Protein AF-A0A0Q5N1Y9-F1 (afdb_monomer)

Sequence (184 aa):
MSRETERPVAVRAVAFMARSWWGGRPHRRVSYDAWWPDGRLENGVSLASVLDLRHPADIADAETAVHGRCPEIGPGEWCDRWGRVVDGPVDGSAGVSSSRRQQRPRRPRRLMSQRREFDAPRYDPTKQPSRTGRLVAGLVALVVGVVLLVTTSGDGPLALVGVLSVFSSVGLLAGLVPRQRRWW

Radius of gyration: 25.56 Å; Cα contacts (8 Å, |Δi|>4): 184; chains: 1; bounding box: 56×58×60 Å

Secondary structure (DSSP, 8-state):
--GGGGS-SEEEEEEEEE--TTSPPPEEEEEEEEE-TTS-EEEEE-HHHHTT--SHHHHHHHHHHHHTT--SSEE---B-TTS-B-PPP-SS-TTSSSSS-S----------------------GGG---HHHHHHHHHHHHHHHHHHHHHSTT-SHHHHHHHHHHHHHHHHHHTTS-------

pLDDT: mean 71.37, std 20.02, range [33.56, 96.06]

Nearest PDB structures (foldseek):
  5cw3-assembly1_D  TM=5.651E-01  e=8.812E-01  Camponotus floridanus
  5cw3-assembly1_B  TM=5.913E-01  e=9.365E-01  Camponotus floridanus
  5cw5-assembly2_D  TM=5.691E-01  e=9.952E-01  Camponotus floridanus
  5cw4-assembly1_B  TM=4.028E-01  e=8.292E-01  Camponotus floridanus
  5cw5-assembly2_B  TM=3.896E-01  e=8.292E-01  Camponotus floridanus

Foldseek 3Di:
DDPPQQAFQWKAKAWDWDDDPVRDDTDIDIWMWTQGPVRDIDTRDDPCVRLVPDDPVLSVVQCCLRVVQYDNHGIGFIAGSVSDGDDHDPDDVPPDDDDPPPDDDDDDDDDDDDPDDPPDPPPDPVVDPPPVVLVVVLVVLQVVLVVQCVPVVPDDPSNVVSVVSNVVSVVSVVVVPPPPPDDD

Structure (mmCIF, N/CA/C/O backbone):
data_AF-A0A0Q5N1Y9-F1
#
_entry.id   AF-A0A0Q5N1Y9-F1
#
loop_
_atom_site.group_PDB
_atom_site.id
_atom_site.type_symbol
_atom_site.label_atom_id
_atom_site.label_alt_id
_atom_site.label_comp_id
_atom_site.label_asym_id
_atom_site.label_entity_id
_atom_site.label_seq_id
_atom_site.pdbx_PDB_ins_code
_atom_site.Cartn_x
_atom_site.Cartn_y
_atom_site.Cartn_z
_atom_site.occupancy
_atom_site.B_iso_or_equiv
_atom_site.auth_seq_id
_atom_site.auth_comp_id
_atom_site.auth_asym_id
_atom_site.auth_atom_id
_atom_site.pdbx_PDB_model_num
ATOM 1 N N . MET A 1 1 ? -13.696 -25.217 11.327 1.00 43.44 1 MET A N 1
ATOM 2 C CA . MET A 1 1 ? -12.514 -24.382 11.636 1.00 43.44 1 MET A CA 1
ATOM 3 C C . MET A 1 1 ? -12.469 -23.279 10.596 1.00 43.44 1 MET A C 1
ATOM 5 O O . MET A 1 1 ? -12.629 -23.565 9.417 1.00 43.44 1 MET A O 1
ATOM 9 N N . SER A 1 2 ? -12.491 -22.037 11.059 1.00 42.28 2 SER A N 1
ATOM 10 C CA . SER A 1 2 ? -13.327 -20.971 10.499 1.00 42.28 2 SER A CA 1
ATOM 11 C C . SER A 1 2 ? -12.548 -20.010 9.599 1.00 42.28 2 SER A C 1
ATOM 13 O O . SER A 1 2 ? -11.546 -19.461 10.033 1.00 42.28 2 SER A O 1
ATOM 15 N N . ARG A 1 3 ? -13.056 -19.729 8.389 1.00 51.88 3 ARG A N 1
ATOM 16 C CA . ARG A 1 3 ? -12.503 -18.747 7.424 1.00 51.88 3 ARG A CA 1
ATOM 17 C C . ARG A 1 3 ? -12.412 -17.300 7.946 1.00 51.88 3 ARG A C 1
ATOM 19 O O . ARG A 1 3 ? -11.862 -16.442 7.270 1.00 51.88 3 ARG A O 1
ATOM 26 N N . GLU A 1 4 ? -12.947 -17.005 9.129 1.00 53.31 4 GLU A N 1
ATOM 27 C CA . GLU A 1 4 ? -12.867 -15.667 9.733 1.00 53.31 4 GLU A CA 1
ATOM 28 C C . GLU A 1 4 ? -11.449 -15.267 10.157 1.00 53.31 4 GLU A C 1
ATOM 30 O O . GLU A 1 4 ? -11.171 -14.077 10.258 1.00 53.31 4 GLU A O 1
ATOM 35 N N . THR A 1 5 ? -10.530 -16.221 10.344 1.00 58.97 5 THR A N 1
ATOM 36 C CA . THR A 1 5 ? -9.126 -15.915 10.681 1.00 58.97 5 THR A CA 1
ATOM 37 C C . THR A 1 5 ? -8.296 -15.440 9.486 1.00 58.97 5 THR A C 1
ATOM 39 O O . THR A 1 5 ? -7.186 -14.958 9.680 1.00 58.97 5 THR A O 1
ATOM 42 N N . GLU A 1 6 ? -8.822 -15.530 8.259 1.00 80.56 6 GLU A N 1
ATOM 43 C CA . GLU A 1 6 ? -8.114 -15.122 7.035 1.00 80.56 6 GLU A CA 1
ATOM 44 C C . GLU A 1 6 ? -8.337 -13.654 6.654 1.00 80.56 6 GLU A C 1
ATOM 46 O O . GLU A 1 6 ? -7.867 -13.219 5.604 1.00 80.56 6 GLU A O 1
ATOM 51 N N . ARG A 1 7 ? -9.061 -12.873 7.464 1.00 87.88 7 ARG A N 1
ATOM 52 C CA . ARG A 1 7 ? -9.355 -11.468 7.156 1.00 87.88 7 ARG A CA 1
ATOM 53 C C . ARG A 1 7 ? -8.696 -10.527 8.158 1.00 87.88 7 ARG A C 1
ATOM 55 O O . ARG A 1 7 ? -8.625 -10.856 9.342 1.00 87.88 7 ARG A O 1
ATOM 62 N N . PRO A 1 8 ? -8.238 -9.348 7.709 1.00 92.94 8 PRO A N 1
ATOM 63 C CA . PRO A 1 8 ? -7.720 -8.335 8.616 1.00 92.94 8 PRO A CA 1
ATOM 64 C C . PRO A 1 8 ? -8.834 -7.834 9.545 1.00 92.94 8 PRO A C 1
ATOM 66 O O . PRO A 1 8 ? -9.999 -7.725 9.156 1.00 92.94 8 PRO A O 1
ATOM 69 N N . VAL A 1 9 ? -8.451 -7.463 10.760 1.00 94.31 9 VAL A N 1
ATOM 70 C CA . VAL A 1 9 ? -9.300 -6.730 11.705 1.00 94.31 9 VAL A CA 1
ATOM 71 C C . VAL A 1 9 ? -9.495 -5.298 11.216 1.00 94.31 9 VAL A C 1
ATOM 73 O O . VAL A 1 9 ? -10.614 -4.785 11.196 1.00 94.31 9 VAL A O 1
ATOM 76 N N . ALA A 1 10 ? -8.400 -4.660 10.799 1.00 95.19 10 ALA A N 1
ATOM 77 C CA . ALA A 1 10 ? -8.397 -3.277 10.356 1.00 95.19 10 ALA A CA 1
ATOM 78 C C . ALA A 1 10 ? -7.308 -3.016 9.315 1.00 95.19 10 ALA A C 1
ATOM 80 O O . ALA A 1 10 ? -6.323 -3.746 9.204 1.00 95.19 10 ALA A O 1
ATOM 81 N N . VAL A 1 11 ? -7.470 -1.925 8.583 1.00 95.50 11 VAL A N 1
ATOM 82 C CA . VAL A 1 11 ? -6.516 -1.407 7.605 1.00 95.50 11 VAL A CA 1
ATOM 83 C C . VAL A 1 11 ? -6.307 0.084 7.836 1.00 95.50 11 VAL A C 1
ATOM 85 O O . VAL A 1 11 ? -7.222 0.785 8.260 1.00 95.50 11 VAL A O 1
ATOM 88 N N . ARG A 1 12 ? -5.119 0.604 7.544 1.00 95.69 12 ARG A N 1
ATOM 89 C CA . ARG A 1 12 ? -4.867 2.054 7.528 1.00 95.69 12 ARG A CA 1
ATOM 90 C C . ARG A 1 12 ? -4.125 2.456 6.269 1.00 95.69 12 ARG A C 1
ATOM 92 O O . ARG A 1 12 ? -3.330 1.688 5.737 1.00 95.69 12 ARG A O 1
ATOM 99 N N . ALA A 1 13 ? -4.340 3.687 5.828 1.00 96.06 13 ALA A N 1
ATOM 100 C CA . ALA A 1 13 ? -3.544 4.300 4.773 1.00 96.06 13 ALA A CA 1
ATOM 101 C C . ALA A 1 13 ? -2.356 5.064 5.369 1.00 96.06 13 ALA A C 1
ATOM 103 O O . ALA A 1 13 ? -2.522 5.871 6.282 1.00 96.06 13 ALA A O 1
ATOM 104 N N . VAL A 1 14 ? -1.167 4.865 4.810 1.00 95.44 14 VAL A N 1
ATOM 105 C CA . VAL A 1 14 ? 0.073 5.556 5.170 1.00 95.44 14 VAL A CA 1
ATOM 106 C C . VAL A 1 14 ? 0.538 6.383 3.983 1.00 95.44 14 VAL A C 1
ATOM 108 O O . VAL A 1 14 ? 0.921 5.841 2.943 1.00 95.44 14 VAL A O 1
ATOM 111 N N . ALA A 1 15 ? 0.515 7.705 4.136 1.00 95.06 15 ALA A N 1
ATOM 112 C CA . ALA A 1 15 ? 0.997 8.625 3.119 1.00 95.06 15 ALA A CA 1
ATOM 113 C C . ALA A 1 15 ? 2.487 8.917 3.296 1.00 95.06 15 ALA A C 1
ATOM 115 O O . ALA A 1 15 ? 2.975 9.157 4.400 1.00 95.06 15 ALA A O 1
ATOM 116 N N . PHE A 1 16 ? 3.214 8.970 2.189 1.00 92.50 16 PHE A N 1
ATOM 117 C CA . PHE A 1 16 ? 4.607 9.396 2.158 1.00 92.50 16 PHE A CA 1
ATOM 118 C C . PHE A 1 16 ? 4.913 10.131 0.855 1.00 92.50 16 PHE A C 1
ATOM 120 O O . PHE A 1 16 ? 4.249 9.951 -0.167 1.00 92.50 16 PHE A O 1
ATOM 127 N N . MET A 1 17 ? 5.942 10.973 0.884 1.00 93.44 17 MET A N 1
ATOM 128 C CA . MET A 1 17 ? 6.417 11.663 -0.311 1.00 93.44 17 MET A CA 1
ATOM 129 C C . MET A 1 17 ? 7.400 10.767 -1.055 1.00 93.44 17 MET A C 1
ATOM 131 O O . MET A 1 17 ? 8.401 10.330 -0.492 1.00 93.44 17 MET A O 1
ATOM 135 N N . ALA A 1 18 ? 7.135 10.515 -2.332 1.00 87.25 18 ALA A N 1
ATOM 136 C CA . ALA A 1 18 ? 8.035 9.782 -3.208 1.00 87.25 18 ALA A CA 1
ATOM 137 C C . ALA A 1 18 ? 8.494 10.683 -4.353 1.00 87.25 18 ALA A C 1
ATOM 139 O O . ALA A 1 18 ? 7.738 11.509 -4.857 1.00 87.25 18 ALA A O 1
ATOM 140 N N . ARG A 1 19 ? 9.738 10.506 -4.796 1.00 87.75 19 ARG A N 1
ATOM 141 C CA . ARG A 1 19 ? 10.206 11.070 -6.066 1.00 87.75 19 ARG A CA 1
ATOM 142 C C . ARG A 1 19 ? 10.062 10.037 -7.170 1.00 87.75 19 ARG A C 1
ATOM 144 O O . ARG A 1 19 ? 10.237 8.840 -6.939 1.00 87.75 19 ARG A O 1
ATOM 151 N N . SER A 1 20 ? 9.737 10.495 -8.375 1.00 83.88 20 SER A N 1
ATOM 152 C CA . SER A 1 20 ? 9.864 9.648 -9.557 1.00 83.88 20 SER A CA 1
ATOM 153 C C . SER A 1 20 ? 11.345 9.398 -9.850 1.00 83.88 20 SER A C 1
ATOM 155 O O . SER A 1 20 ? 12.201 10.231 -9.545 1.00 83.88 20 SER A O 1
ATOM 157 N N . TRP A 1 21 ? 11.652 8.240 -10.437 1.00 79.44 21 TRP A N 1
ATOM 158 C CA . TRP A 1 21 ? 13.043 7.865 -10.707 1.00 79.44 21 TRP A CA 1
ATOM 159 C C . TRP A 1 21 ? 13.724 8.815 -11.712 1.00 79.44 21 TRP A C 1
ATOM 161 O O . TRP A 1 21 ? 14.919 9.056 -11.612 1.00 79.44 21 TRP A O 1
ATOM 171 N N . TRP A 1 22 ? 12.944 9.444 -12.599 1.00 81.31 22 TRP A N 1
ATOM 172 C CA . TRP A 1 22 ? 13.399 10.441 -13.575 1.00 81.31 22 TRP A CA 1
ATOM 173 C C . TRP A 1 22 ? 13.607 11.855 -12.985 1.00 81.31 22 TRP A C 1
ATOM 175 O O . TRP A 1 22 ? 13.552 12.840 -13.714 1.00 81.31 22 TRP A O 1
ATOM 185 N N . GLY A 1 23 ? 13.790 11.998 -11.668 1.00 78.69 23 GLY A N 1
ATOM 186 C CA . GLY A 1 23 ? 14.064 13.303 -11.047 1.00 78.69 23 GLY A CA 1
ATOM 187 C C . GLY A 1 23 ? 12.872 14.270 -11.026 1.00 78.69 23 GLY A C 1
ATOM 188 O O . GLY A 1 23 ? 13.058 15.483 -10.959 1.00 78.69 23 GLY A O 1
ATOM 189 N N . GLY A 1 24 ? 11.642 13.752 -11.076 1.00 84.50 24 GLY A N 1
ATOM 190 C CA . GLY A 1 24 ? 10.427 14.564 -11.070 1.00 84.50 24 GLY A CA 1
ATOM 191 C C . GLY A 1 24 ? 10.117 15.227 -9.724 1.00 84.50 24 GLY A C 1
ATOM 192 O O . GLY A 1 24 ? 10.751 14.973 -8.691 1.00 84.50 24 GLY A O 1
ATOM 193 N N . ARG A 1 25 ? 9.087 16.083 -9.740 1.00 87.81 25 ARG A N 1
ATOM 194 C CA . ARG A 1 25 ? 8.541 16.709 -8.528 1.00 87.81 25 ARG A CA 1
ATOM 195 C C . ARG A 1 25 ? 8.131 15.620 -7.523 1.00 87.81 25 ARG A C 1
ATOM 197 O O . ARG A 1 25 ? 7.543 14.627 -7.947 1.00 87.81 25 ARG A O 1
ATOM 204 N N . PRO A 1 26 ? 8.425 15.789 -6.220 1.00 89.31 26 PRO A N 1
ATOM 205 C CA . PRO A 1 26 ? 7.909 14.892 -5.196 1.00 89.31 26 PRO A CA 1
ATOM 206 C C . PRO A 1 26 ? 6.383 14.819 -5.283 1.00 89.31 26 PRO A C 1
ATOM 208 O O . PRO A 1 26 ? 5.719 15.855 -5.321 1.00 89.31 26 PRO A O 1
ATOM 211 N N . HIS A 1 27 ? 5.834 13.612 -5.301 1.00 90.38 27 HIS A N 1
ATOM 212 C CA . HIS A 1 27 ? 4.398 13.366 -5.297 1.00 90.38 27 HIS A CA 1
ATOM 213 C C . HIS A 1 27 ? 4.025 12.494 -4.100 1.00 90.38 27 HIS A C 1
ATOM 215 O O . HIS A 1 27 ? 4.792 11.630 -3.662 1.00 90.38 27 HIS A O 1
ATOM 221 N N . ARG A 1 28 ? 2.830 12.732 -3.563 1.00 92.38 28 ARG A N 1
ATOM 222 C CA . ARG A 1 28 ? 2.274 11.941 -2.466 1.00 92.38 28 ARG A CA 1
ATOM 223 C C . ARG A 1 28 ? 1.943 10.540 -2.978 1.00 92.38 28 ARG A C 1
ATOM 225 O O . ARG A 1 28 ? 1.266 10.391 -3.994 1.00 92.38 28 ARG A O 1
ATOM 232 N N . ARG A 1 29 ? 2.429 9.517 -2.282 1.00 93.94 29 ARG A N 1
ATOM 233 C CA . ARG A 1 29 ? 2.043 8.115 -2.460 1.00 93.94 29 ARG A CA 1
ATOM 234 C C . ARG A 1 29 ? 1.388 7.612 -1.189 1.00 93.94 29 ARG A C 1
ATOM 236 O O . ARG A 1 29 ? 1.699 8.091 -0.103 1.00 93.94 29 ARG A O 1
ATOM 243 N N . VAL A 1 30 ? 0.487 6.653 -1.348 1.00 94.69 30 VAL A N 1
ATOM 244 C CA . VAL A 1 30 ? -0.194 5.994 -0.238 1.00 94.69 30 VAL A CA 1
ATOM 245 C C . VAL A 1 30 ? 0.069 4.500 -0.328 1.00 94.69 30 VAL A C 1
ATOM 247 O O . VAL A 1 30 ? -0.021 3.912 -1.402 1.00 94.69 30 VAL A O 1
ATOM 250 N N . SER A 1 31 ? 0.449 3.928 0.805 1.00 94.88 31 SER A N 1
ATOM 251 C CA . SER A 1 31 ? 0.547 2.493 1.051 1.00 94.88 31 SER A CA 1
ATOM 252 C C . SER A 1 31 ? -0.518 2.108 2.070 1.00 94.88 31 SER A C 1
ATOM 254 O O . SER A 1 31 ? -0.970 2.968 2.823 1.00 94.88 31 SER A O 1
ATOM 256 N N . TYR A 1 32 ? -0.904 0.838 2.121 1.00 95.50 32 TYR A N 1
ATOM 257 C CA . TYR A 1 32 ? -1.828 0.344 3.134 1.00 95.50 32 TYR A CA 1
ATOM 258 C C . TYR A 1 32 ? -1.110 -0.608 4.082 1.00 95.50 32 TYR A C 1
ATOM 260 O O . TYR A 1 32 ? -0.304 -1.428 3.640 1.00 95.50 32 TYR A O 1
ATOM 268 N N . ASP A 1 33 ? -1.420 -0.494 5.367 1.00 95.12 33 ASP A N 1
ATOM 269 C CA . ASP A 1 33 ? -1.039 -1.479 6.372 1.00 95.12 33 ASP A CA 1
ATOM 270 C C . ASP A 1 33 ? -2.297 -2.240 6.801 1.00 95.12 33 ASP A C 1
ATOM 272 O O . ASP A 1 33 ? -3.376 -1.649 6.903 1.00 95.12 33 ASP A O 1
ATOM 276 N N . ALA A 1 34 ? -2.157 -3.533 7.070 1.00 95.06 34 ALA A N 1
ATOM 277 C CA . ALA A 1 34 ? -3.201 -4.403 7.588 1.00 95.06 34 ALA A CA 1
ATOM 278 C C . ALA A 1 34 ? -2.842 -4.904 8.985 1.00 95.06 34 ALA A C 1
ATOM 280 O O . ALA A 1 34 ? -1.709 -5.311 9.249 1.00 95.06 34 ALA A O 1
ATOM 281 N N . TRP A 1 35 ? -3.837 -4.892 9.863 1.00 94.12 35 TRP A N 1
ATOM 282 C CA . TRP A 1 35 ? -3.781 -5.477 11.190 1.00 94.12 35 TRP A CA 1
ATOM 283 C C . TRP A 1 35 ? -4.615 -6.752 11.215 1.00 94.12 35 TRP A C 1
ATOM 285 O O . TRP A 1 35 ? -5.803 -6.738 10.886 1.00 94.12 35 TRP A O 1
ATOM 295 N N . TRP A 1 36 ? -3.978 -7.855 11.585 1.00 93.19 36 TRP A N 1
ATOM 296 C CA . TRP A 1 36 ? -4.545 -9.196 11.566 1.00 93.19 36 TRP A CA 1
ATOM 297 C C . TRP A 1 36 ? -5.022 -9.643 12.964 1.00 93.19 36 TRP A C 1
ATOM 299 O O . TRP A 1 36 ? -4.536 -9.125 13.973 1.00 93.19 36 TRP A O 1
ATOM 309 N N . PRO A 1 37 ? -5.954 -10.615 13.057 1.00 91.69 37 PRO A N 1
ATOM 310 C CA . PRO A 1 37 ? -6.496 -11.086 14.339 1.00 91.69 37 PRO A CA 1
ATOM 311 C C . PRO A 1 37 ? -5.459 -11.708 15.286 1.00 91.69 37 PRO A C 1
ATOM 313 O O . PRO A 1 37 ? -5.672 -11.742 16.494 1.00 91.69 37 PRO A O 1
ATOM 316 N N . ASP A 1 38 ? -4.340 -12.192 14.749 1.00 88.44 38 ASP A N 1
ATOM 317 C CA . ASP A 1 38 ? -3.189 -12.724 15.490 1.00 88.44 38 ASP A CA 1
ATOM 318 C C . ASP A 1 38 ? -2.276 -11.621 16.066 1.00 88.44 38 ASP A C 1
ATOM 320 O O . ASP A 1 38 ? -1.249 -11.920 16.672 1.00 88.44 38 ASP A O 1
ATOM 324 N N . GLY A 1 39 ? -2.632 -10.346 15.875 1.00 89.94 39 GLY A N 1
ATOM 325 C CA . GLY A 1 39 ? -1.825 -9.195 16.272 1.00 89.94 39 GLY A CA 1
ATOM 326 C C . GLY A 1 39 ? -0.757 -8.811 15.248 1.00 89.94 39 GLY A C 1
ATOM 327 O O . GLY A 1 39 ? -0.066 -7.810 15.433 1.00 89.94 39 GLY A O 1
ATOM 328 N N . ARG A 1 40 ? -0.615 -9.554 14.145 1.00 90.00 40 ARG A N 1
ATOM 329 C CA . ARG A 1 40 ? 0.385 -9.262 13.118 1.00 90.00 40 ARG A CA 1
ATOM 330 C C . ARG A 1 40 ? 0.043 -7.970 12.381 1.00 90.00 40 ARG A C 1
ATOM 332 O O . ARG A 1 40 ? -1.102 -7.728 12.000 1.00 90.00 40 ARG A O 1
ATOM 339 N N . LEU A 1 41 ? 1.074 -7.172 12.123 1.00 92.62 41 LEU A N 1
ATOM 340 C CA . LEU A 1 41 ? 1.017 -6.001 11.255 1.00 92.62 41 LEU A CA 1
ATOM 341 C C . LEU A 1 41 ? 1.736 -6.298 9.942 1.00 92.62 41 LEU A C 1
ATOM 343 O O . LEU A 1 41 ? 2.901 -6.697 9.938 1.00 92.62 41 LEU A O 1
ATOM 347 N N . GLU A 1 42 ? 1.045 -6.088 8.829 1.00 92.19 42 GLU A N 1
ATOM 348 C CA . GLU A 1 42 ? 1.583 -6.273 7.486 1.00 92.19 42 GLU A CA 1
ATOM 349 C C . GLU A 1 42 ? 1.521 -4.955 6.716 1.00 92.19 42 GLU A C 1
ATOM 351 O O . GLU A 1 42 ? 0.462 -4.347 6.606 1.00 92.19 42 GLU A O 1
ATOM 356 N N . ASN A 1 43 ? 2.659 -4.505 6.187 1.00 94.31 43 ASN A N 1
ATOM 357 C CA . ASN A 1 43 ? 2.779 -3.206 5.522 1.00 94.31 43 ASN A CA 1
ATOM 358 C C . ASN A 1 43 ? 2.845 -3.381 4.002 1.00 94.31 43 ASN A C 1
ATOM 360 O O . ASN A 1 43 ? 3.428 -4.348 3.513 1.00 94.31 43 ASN A O 1
ATOM 364 N N . GLY A 1 44 ? 2.346 -2.403 3.246 1.00 92.44 44 GLY A N 1
ATOM 365 C CA . GLY A 1 44 ? 2.428 -2.432 1.780 1.00 92.44 44 GLY A CA 1
ATOM 366 C C . GLY A 1 44 ? 1.431 -3.377 1.124 1.00 92.44 44 GLY A C 1
ATOM 367 O O . GLY A 1 44 ? 1.682 -3.853 0.018 1.00 92.44 44 GLY A O 1
ATOM 368 N N . VAL A 1 45 ? 0.315 -3.660 1.795 1.00 93.56 45 VAL A N 1
ATOM 369 C CA . VAL A 1 45 ? -0.696 -4.583 1.281 1.00 93.56 45 VAL A CA 1
ATOM 370 C C . VAL A 1 45 ? -1.552 -3.939 0.190 1.00 93.56 45 VAL A C 1
ATOM 372 O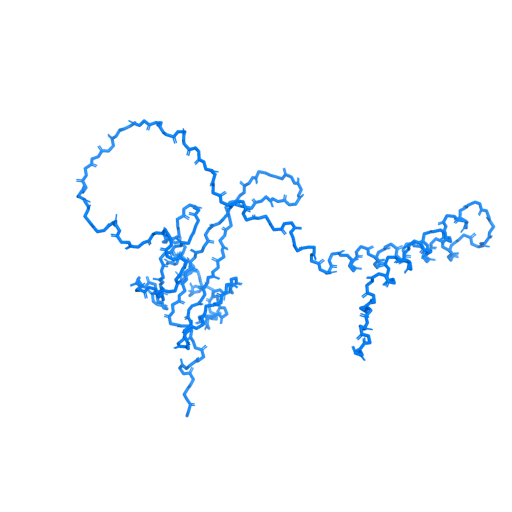 O . VAL A 1 45 ? -1.765 -2.725 0.164 1.00 93.56 45 VAL A O 1
ATOM 375 N N . SER A 1 46 ? -2.089 -4.764 -0.709 1.00 92.44 46 SER A N 1
ATOM 376 C CA . SER A 1 46 ? -3.128 -4.323 -1.640 1.00 92.44 46 SER A CA 1
ATOM 377 C C . SER A 1 46 ? -4.493 -4.402 -0.959 1.00 92.44 46 SER A C 1
ATOM 379 O O . SER A 1 46 ? -4.930 -5.484 -0.559 1.00 92.44 46 SER A O 1
ATOM 381 N N . LEU A 1 47 ? -5.176 -3.259 -0.853 1.00 90.00 47 LEU A N 1
ATOM 382 C CA . LEU A 1 47 ? -6.471 -3.144 -0.180 1.00 90.00 47 LEU A CA 1
ATOM 383 C C . LEU A 1 47 ? -7.515 -4.104 -0.772 1.00 90.00 47 LEU A C 1
ATOM 385 O O . LEU A 1 47 ? -8.196 -4.806 -0.028 1.00 90.00 47 LEU A O 1
ATOM 389 N N . ALA A 1 48 ? -7.574 -4.194 -2.104 1.00 90.19 48 ALA A N 1
ATOM 390 C CA . ALA A 1 48 ? -8.480 -5.096 -2.812 1.00 90.19 48 ALA A CA 1
ATOM 391 C C . ALA A 1 48 ? -8.234 -6.567 -2.444 1.00 90.19 48 ALA A C 1
ATOM 393 O O . ALA A 1 48 ? -9.178 -7.308 -2.181 1.00 90.19 48 ALA A O 1
ATOM 394 N N . SER A 1 49 ? -6.959 -6.972 -2.378 1.00 88.31 49 SER A N 1
ATOM 395 C CA . SER A 1 49 ? -6.591 -8.351 -2.039 1.00 88.31 49 SER A CA 1
ATOM 396 C C . SER A 1 49 ? -6.920 -8.707 -0.591 1.00 88.31 49 SER A C 1
ATOM 398 O O . SER A 1 49 ? -7.424 -9.790 -0.318 1.00 88.31 49 SER A O 1
ATOM 400 N N . VAL A 1 50 ? -6.676 -7.776 0.329 1.00 90.44 50 VAL A N 1
ATOM 401 C CA . VAL A 1 50 ? -6.775 -8.014 1.770 1.00 90.44 50 VAL A CA 1
ATOM 402 C C . VAL A 1 50 ? -8.223 -7.957 2.266 1.00 90.44 50 VAL A C 1
ATOM 404 O O . VAL A 1 50 ? -8.590 -8.689 3.181 1.00 90.44 50 VAL A O 1
ATOM 407 N N . LEU A 1 51 ? -9.070 -7.138 1.640 1.00 87.94 51 LEU A N 1
ATOM 408 C CA . LEU A 1 51 ? -10.503 -7.075 1.940 1.00 87.94 51 LEU A CA 1
ATOM 409 C C . LEU A 1 51 ? -11.348 -8.058 1.104 1.00 87.94 51 LEU A C 1
ATOM 411 O O . LEU A 1 51 ? -12.571 -8.052 1.243 1.00 87.94 51 LEU A O 1
ATOM 415 N N . ASP A 1 52 ? -10.719 -8.904 0.273 1.00 88.50 52 ASP A N 1
ATOM 416 C CA . ASP A 1 52 ? -11.392 -9.859 -0.631 1.00 88.50 52 ASP A CA 1
ATOM 417 C C . ASP A 1 52 ? -12.452 -9.170 -1.518 1.00 88.50 52 ASP A C 1
ATOM 419 O O . ASP A 1 52 ? -13.556 -9.671 -1.746 1.00 88.50 52 ASP A O 1
ATOM 423 N N . LEU A 1 53 ? -12.125 -7.965 -1.997 1.00 86.62 53 LEU A N 1
ATOM 424 C CA . LEU A 1 53 ? -13.011 -7.159 -2.832 1.00 86.62 53 LEU A CA 1
ATOM 425 C C . LEU A 1 53 ? -12.801 -7.527 -4.298 1.00 86.62 53 LEU A C 1
ATOM 427 O O . LEU A 1 53 ? -11.697 -7.421 -4.832 1.00 86.62 53 LEU A O 1
ATOM 431 N N . ARG A 1 54 ? -13.879 -7.955 -4.958 1.00 87.19 54 ARG A N 1
ATOM 432 C CA . ARG A 1 54 ? -13.845 -8.391 -6.364 1.00 87.19 54 ARG A CA 1
ATOM 433 C C . ARG A 1 54 ? -14.402 -7.357 -7.329 1.00 87.19 54 ARG A C 1
ATOM 435 O O . ARG A 1 54 ? -13.993 -7.333 -8.488 1.00 87.19 54 ARG A O 1
ATOM 442 N N . HIS A 1 55 ? -15.336 -6.526 -6.873 1.00 89.06 55 HIS A N 1
ATOM 443 C CA . HIS A 1 55 ? -15.957 -5.517 -7.717 1.00 89.06 55 HIS A CA 1
ATOM 444 C C . HIS A 1 55 ? -15.202 -4.188 -7.626 1.00 89.06 55 HIS A C 1
ATOM 446 O O . HIS A 1 55 ? -14.843 -3.755 -6.531 1.00 89.06 55 HIS A O 1
ATOM 452 N N . PRO A 1 56 ? -14.985 -3.501 -8.762 1.00 88.62 56 PRO A N 1
ATOM 453 C CA . PRO A 1 56 ? -14.242 -2.244 -8.786 1.00 88.62 56 PRO A CA 1
ATOM 454 C C . PRO A 1 56 ? -14.931 -1.130 -7.987 1.00 88.62 56 PRO A C 1
ATOM 456 O O . PRO A 1 56 ? -14.241 -0.267 -7.456 1.00 88.62 56 PRO A O 1
ATOM 459 N N . ALA A 1 57 ? -16.264 -1.164 -7.869 1.00 90.25 57 ALA A N 1
ATOM 460 C CA . ALA A 1 57 ? -17.020 -0.218 -7.048 1.00 90.25 57 ALA A CA 1
ATOM 461 C C . ALA A 1 57 ? -16.687 -0.376 -5.557 1.00 90.25 57 ALA A C 1
ATOM 463 O O . ALA A 1 57 ? -16.294 0.592 -4.918 1.00 90.25 57 ALA A O 1
ATOM 464 N N . ASP A 1 58 ? -16.722 -1.608 -5.041 1.00 88.62 58 ASP A N 1
ATOM 465 C CA . ASP A 1 58 ? -16.400 -1.880 -3.638 1.00 88.62 58 ASP A CA 1
ATOM 466 C C . ASP A 1 58 ? -14.948 -1.504 -3.308 1.00 88.62 58 ASP A C 1
ATOM 468 O O . ASP A 1 58 ? -14.664 -0.966 -2.238 1.00 88.62 58 ASP A O 1
ATOM 472 N N . ILE A 1 59 ? -14.021 -1.762 -4.243 1.00 89.75 59 ILE A N 1
ATOM 473 C CA . ILE A 1 59 ? -12.615 -1.358 -4.111 1.00 89.75 59 ILE A CA 1
ATOM 474 C C . ILE A 1 59 ? -12.516 0.167 -4.025 1.00 89.75 59 ILE A C 1
ATOM 476 O O . ILE A 1 59 ? -11.865 0.674 -3.115 1.00 89.75 59 ILE A O 1
ATOM 480 N N . ALA A 1 60 ? -13.173 0.897 -4.929 1.00 90.88 60 ALA A N 1
ATOM 481 C CA . ALA A 1 60 ? -13.141 2.357 -4.952 1.00 90.88 60 ALA A CA 1
ATOM 482 C C . ALA A 1 60 ? -13.774 2.978 -3.696 1.00 90.88 60 ALA A C 1
ATOM 484 O O . ALA A 1 60 ? -13.252 3.965 -3.171 1.00 90.88 60 ALA A O 1
ATOM 485 N N . ASP A 1 61 ? -14.854 2.391 -3.180 1.00 92.31 61 ASP A N 1
ATOM 486 C CA . ASP A 1 61 ? -15.511 2.835 -1.950 1.00 92.31 61 ASP A CA 1
ATOM 487 C C . ASP A 1 61 ? -14.617 2.604 -0.728 1.00 92.31 61 ASP A C 1
ATOM 489 O O . ASP A 1 61 ? -14.434 3.510 0.091 1.00 92.31 61 ASP A O 1
ATOM 493 N N . ALA A 1 62 ? -13.995 1.425 -0.629 1.00 90.69 62 ALA A N 1
ATOM 494 C CA . ALA A 1 62 ? -13.043 1.114 0.431 1.00 90.69 62 ALA A CA 1
ATOM 495 C C . ALA A 1 62 ? -11.809 2.026 0.365 1.00 90.69 62 ALA A C 1
ATOM 497 O O . ALA A 1 62 ? -11.402 2.593 1.381 1.00 90.69 62 ALA A O 1
ATOM 498 N N . GLU A 1 63 ? -11.241 2.227 -0.827 1.00 92.19 63 GLU A N 1
ATOM 499 C CA . GLU A 1 63 ? -10.132 3.157 -1.032 1.00 92.19 63 GLU A CA 1
ATOM 500 C C . GLU A 1 63 ? -10.532 4.575 -0.638 1.00 92.19 63 GLU A C 1
ATOM 502 O O . GLU A 1 63 ? -9.810 5.212 0.119 1.00 92.19 63 GLU A O 1
ATOM 507 N N . THR A 1 64 ? -11.697 5.063 -1.058 1.00 93.38 64 THR A N 1
ATOM 508 C CA . THR A 1 64 ? -12.178 6.407 -0.706 1.00 93.38 64 THR A CA 1
ATOM 509 C C . THR A 1 64 ? -12.366 6.558 0.804 1.00 93.38 64 THR A C 1
ATOM 511 O O . THR A 1 64 ? -11.932 7.557 1.386 1.00 93.38 64 THR A O 1
ATOM 514 N N . ALA A 1 65 ? -12.957 5.560 1.466 1.00 91.69 65 ALA A N 1
ATOM 515 C CA . ALA A 1 65 ? -13.191 5.576 2.906 1.00 91.69 65 ALA A CA 1
ATOM 516 C C . ALA A 1 65 ? -11.884 5.592 3.716 1.00 91.69 65 ALA A C 1
ATOM 518 O O . ALA A 1 65 ? -11.764 6.360 4.677 1.00 91.69 65 ALA A O 1
ATOM 519 N N . VAL A 1 66 ? -10.898 4.776 3.335 1.00 93.56 66 VAL A N 1
ATOM 520 C CA . VAL A 1 66 ? -9.606 4.687 4.035 1.00 93.56 66 VAL A CA 1
ATOM 521 C C . VAL A 1 66 ? -8.709 5.877 3.670 1.00 93.56 66 VAL A C 1
ATOM 523 O O . VAL A 1 66 ? -8.096 6.497 4.540 1.00 93.56 66 VAL A O 1
ATOM 526 N N . HIS A 1 67 ? -8.666 6.266 2.396 1.00 92.94 67 HIS A N 1
ATOM 527 C CA . HIS A 1 67 ? -7.842 7.370 1.905 1.00 92.94 67 HIS A CA 1
ATOM 528 C C . HIS A 1 67 ? -8.324 8.730 2.412 1.00 92.94 67 HIS A C 1
ATOM 530 O O . HIS A 1 67 ? -7.496 9.587 2.720 1.00 92.94 67 HIS A O 1
ATOM 536 N N . GLY A 1 68 ? -9.638 8.925 2.563 1.00 92.38 68 GLY A N 1
ATOM 537 C CA . GLY A 1 68 ? -10.217 10.150 3.123 1.00 92.38 68 GLY A CA 1
ATOM 538 C C . GLY A 1 68 ? -9.780 10.440 4.564 1.00 92.38 68 GLY A C 1
ATOM 539 O O . GLY A 1 68 ? -9.862 11.581 5.013 1.00 92.38 68 GLY A O 1
ATOM 540 N N . ARG A 1 69 ? -9.272 9.427 5.275 1.00 90.25 69 ARG A N 1
ATOM 541 C CA . ARG A 1 69 ? -8.729 9.525 6.642 1.00 90.25 69 ARG A CA 1
ATOM 542 C C . ARG A 1 69 ? -7.205 9.535 6.691 1.00 90.25 69 ARG A C 1
ATOM 544 O O . ARG A 1 69 ? -6.611 9.618 7.764 1.00 90.25 69 ARG A O 1
ATOM 551 N N . CYS A 1 70 ? -6.556 9.447 5.536 1.00 92.75 70 CYS A N 1
ATOM 552 C CA . CYS A 1 70 ? -5.111 9.484 5.447 1.00 92.75 70 CYS A CA 1
ATOM 553 C C . CYS A 1 70 ? -4.621 10.939 5.540 1.00 92.75 70 CYS A C 1
ATOM 555 O O . CYS A 1 70 ? -5.065 11.776 4.746 1.00 92.75 70 CYS A O 1
ATOM 557 N N . PRO A 1 71 ? -3.691 11.267 6.456 1.00 92.69 71 PRO A N 1
ATOM 558 C CA . PRO A 1 71 ? -3.097 12.594 6.514 1.00 92.69 71 PRO A CA 1
ATOM 559 C C . PRO A 1 71 ? -2.276 12.892 5.251 1.00 92.69 71 PRO A C 1
ATOM 561 O O . PRO A 1 71 ? -2.073 12.048 4.370 1.00 92.69 71 PRO A O 1
ATOM 564 N N . GLU A 1 72 ? -1.778 14.123 5.155 1.00 89.44 72 GLU A N 1
ATOM 565 C CA . GLU A 1 72 ? -0.912 14.523 4.045 1.00 89.44 72 GLU A CA 1
ATOM 566 C C . GLU A 1 72 ? 0.383 13.694 4.015 1.00 89.44 72 GLU A C 1
ATOM 568 O O . GLU A 1 72 ? 0.765 13.192 2.957 1.00 89.44 72 GLU A O 1
ATOM 573 N N . ILE A 1 73 ? 1.007 13.489 5.181 1.00 92.88 73 ILE A N 1
ATOM 574 C CA . ILE A 1 73 ? 2.195 12.653 5.392 1.00 92.88 73 ILE A CA 1
ATOM 575 C C . ILE A 1 73 ? 2.020 11.888 6.711 1.00 92.88 73 ILE A C 1
ATOM 577 O O . ILE A 1 73 ? 1.611 12.473 7.714 1.00 92.88 73 ILE A O 1
ATOM 581 N N . GLY A 1 74 ? 2.370 10.602 6.716 1.00 91.81 74 GLY A N 1
ATOM 582 C CA . GLY A 1 74 ? 2.341 9.726 7.884 1.00 91.81 74 GLY A CA 1
ATOM 583 C C . GLY A 1 74 ? 1.198 8.702 7.873 1.00 91.81 74 GLY A C 1
ATOM 584 O O . GLY A 1 74 ? 0.450 8.601 6.895 1.00 91.81 74 GLY A O 1
ATOM 585 N N . PRO A 1 75 ? 1.083 7.907 8.949 1.00 93.19 75 PRO A N 1
ATOM 586 C CA . PRO A 1 75 ? 0.023 6.920 9.098 1.00 93.19 75 PRO A CA 1
ATOM 587 C C . PRO A 1 75 ? -1.318 7.591 9.415 1.00 93.19 75 PRO A C 1
ATOM 589 O O . PRO A 1 75 ? -1.393 8.500 10.240 1.00 93.19 75 PRO A O 1
ATOM 592 N N . GLY A 1 76 ? -2.374 7.131 8.751 1.00 93.12 76 GLY A N 1
ATOM 593 C CA . GLY A 1 76 ? -3.755 7.471 9.067 1.00 93.12 76 GLY A CA 1
ATOM 594 C C . GLY A 1 76 ? -4.347 6.599 10.166 1.00 93.12 76 GLY A C 1
ATOM 595 O O . GLY A 1 76 ? -3.685 5.730 10.739 1.00 93.12 76 GLY A O 1
ATOM 596 N N . GLU A 1 77 ? -5.620 6.853 10.446 1.00 94.50 77 GLU A N 1
ATOM 597 C CA . GLU A 1 77 ? -6.403 6.098 11.420 1.00 94.50 77 GLU A CA 1
ATOM 598 C C . GLU A 1 77 ? -6.663 4.664 10.935 1.00 94.50 77 GLU A C 1
ATOM 600 O O . GLU A 1 77 ? -6.810 4.409 9.734 1.00 94.50 77 GLU A O 1
ATOM 605 N N . TRP A 1 78 ? -6.741 3.725 11.878 1.00 95.38 78 TRP A N 1
ATOM 606 C CA . TRP A 1 78 ? -7.148 2.355 11.591 1.00 95.38 78 TRP A CA 1
ATOM 607 C C . TRP A 1 78 ? -8.640 2.305 11.299 1.00 95.38 78 TRP A C 1
ATOM 609 O O . TRP A 1 78 ? -9.445 2.867 12.036 1.00 95.38 78 TRP A O 1
ATOM 619 N N . CYS A 1 79 ? -9.000 1.637 10.212 1.00 94.50 79 CYS A N 1
ATOM 620 C CA . CYS A 1 79 ? -10.363 1.502 9.734 1.00 94.50 79 CYS A CA 1
ATOM 621 C C . CYS A 1 79 ?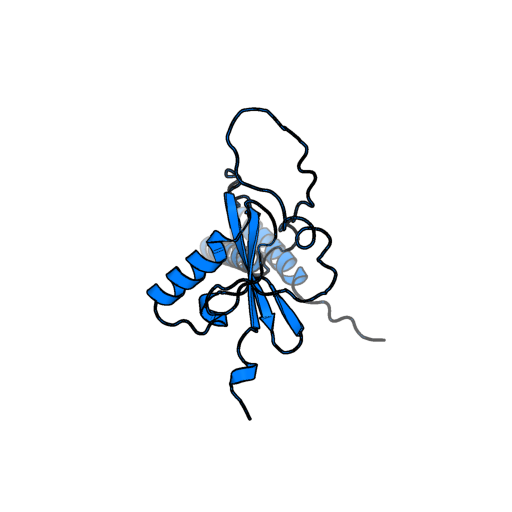 -10.732 0.023 9.623 1.00 94.50 79 CYS A C 1
ATOM 623 O O . CYS A 1 79 ? -9.966 -0.764 9.069 1.00 94.50 79 CYS A O 1
ATOM 625 N N . ASP A 1 80 ? -11.907 -0.360 10.106 1.00 93.25 80 ASP A N 1
ATOM 626 C CA . ASP A 1 80 ? -12.461 -1.687 9.852 1.00 93.25 80 ASP A CA 1
ATOM 627 C C . ASP A 1 80 ? -12.879 -1.856 8.376 1.00 93.25 80 ASP A C 1
ATOM 629 O O . ASP A 1 80 ? -12.825 -0.928 7.562 1.00 93.25 80 ASP A O 1
ATOM 633 N N . ARG A 1 81 ? -13.345 -3.057 8.019 1.00 89.06 81 ARG A N 1
ATOM 634 C CA . ARG A 1 81 ? -13.840 -3.383 6.667 1.00 89.06 81 ARG A CA 1
ATOM 635 C C . ARG A 1 81 ? -15.011 -2.517 6.182 1.00 89.06 81 ARG A C 1
ATOM 637 O O . ARG A 1 81 ? -15.326 -2.544 4.998 1.00 89.06 81 ARG A O 1
ATOM 644 N N . TRP A 1 82 ? -15.701 -1.822 7.082 1.00 86.50 82 TRP A N 1
ATOM 645 C CA . TRP A 1 82 ? -16.813 -0.926 6.767 1.00 86.50 82 TRP A CA 1
ATOM 646 C C . TRP A 1 82 ? -16.369 0.543 6.756 1.00 86.50 82 TRP A C 1
ATOM 648 O O . TRP A 1 82 ? -17.204 1.441 6.647 1.00 86.50 82 TRP A O 1
ATOM 658 N N . GLY A 1 83 ? -15.066 0.804 6.889 1.00 88.50 83 GLY A N 1
ATOM 659 C CA . GLY A 1 83 ? -14.501 2.144 6.925 1.00 88.50 83 GLY A CA 1
ATOM 660 C C . GLY A 1 83 ? -14.797 2.896 8.222 1.00 88.50 83 GLY A C 1
ATOM 661 O O . GLY A 1 83 ? -14.771 4.129 8.218 1.00 88.50 83 GLY A O 1
ATOM 662 N N . ARG A 1 84 ? -15.121 2.207 9.322 1.00 91.50 84 ARG A N 1
ATOM 663 C CA . ARG A 1 84 ? -15.269 2.828 10.647 1.00 91.50 84 ARG A CA 1
ATOM 664 C C . ARG A 1 84 ? -13.927 2.845 11.348 1.00 91.50 84 ARG A C 1
ATOM 666 O O . ARG A 1 84 ? -13.163 1.893 11.255 1.00 91.50 84 ARG A O 1
ATOM 673 N N . VAL A 1 85 ? -13.662 3.930 12.061 1.00 93.62 85 VAL A N 1
ATOM 674 C CA . VAL A 1 85 ? -12.411 4.091 12.801 1.00 93.62 85 VAL A CA 1
ATOM 675 C C . VAL A 1 85 ? -12.415 3.155 14.006 1.00 93.62 85 VAL A C 1
ATOM 677 O O . VAL A 1 85 ? -13.396 3.124 14.751 1.00 93.62 85 VAL A O 1
ATOM 680 N N . VAL A 1 86 ? -11.328 2.412 14.185 1.00 94.12 86 VAL A N 1
ATOM 681 C CA . VAL A 1 86 ? -11.110 1.495 15.308 1.00 94.12 86 VAL A CA 1
ATOM 682 C C . VAL A 1 86 ? -9.800 1.825 16.013 1.00 94.12 86 VAL A C 1
ATOM 684 O O . VAL A 1 86 ? -8.876 2.369 15.404 1.00 94.12 86 VAL A O 1
ATOM 687 N N . ASP A 1 87 ? -9.714 1.495 17.299 1.00 92.25 87 ASP A N 1
ATOM 688 C CA . ASP A 1 87 ? -8.464 1.622 18.041 1.00 92.25 87 ASP A CA 1
ATOM 689 C C . ASP A 1 87 ? -7.447 0.609 17.504 1.00 92.25 87 ASP A C 1
ATOM 691 O O . ASP A 1 87 ? -7.726 -0.584 17.393 1.00 92.25 87 ASP A O 1
ATOM 695 N N . GLY A 1 88 ? -6.275 1.110 17.113 1.00 86.75 88 GLY A N 1
ATOM 696 C CA . GLY A 1 88 ? -5.202 0.287 16.564 1.00 86.75 88 GLY A CA 1
ATOM 697 C C . GLY A 1 88 ? -4.479 -0.562 17.612 1.00 86.75 88 GLY A C 1
ATOM 698 O O . GLY A 1 88 ? -4.659 -0.351 18.814 1.00 86.75 88 GLY A O 1
ATOM 699 N N . PRO A 1 89 ? -3.587 -1.468 17.173 1.00 85.25 89 PRO A N 1
ATOM 700 C CA . PRO A 1 89 ? -2.730 -2.212 18.087 1.00 85.25 89 PRO A CA 1
ATOM 701 C C . PRO A 1 89 ? -1.839 -1.255 18.891 1.00 85.25 89 PRO A C 1
ATOM 703 O O . PRO A 1 89 ? -1.360 -0.241 18.377 1.00 85.25 89 PRO A O 1
ATOM 706 N N . VAL A 1 90 ? -1.609 -1.593 20.163 1.00 69.19 90 VAL A N 1
ATOM 707 C CA . VAL A 1 90 ? -0.899 -0.758 21.157 1.00 69.19 90 VAL A CA 1
ATOM 708 C C . VAL A 1 90 ? 0.627 -0.727 20.915 1.00 69.19 90 VAL A C 1
ATOM 710 O O . VAL A 1 90 ? 1.390 -0.097 21.647 1.00 69.19 90 VAL A O 1
ATOM 713 N N . ASP A 1 91 ? 1.106 -1.357 19.845 1.00 52.56 91 ASP A N 1
ATOM 714 C CA . ASP A 1 91 ? 2.523 -1.631 19.635 1.00 52.56 91 ASP A CA 1
ATOM 715 C C . ASP A 1 91 ? 3.289 -0.415 19.095 1.00 52.56 91 ASP A C 1
ATOM 717 O O . ASP A 1 91 ? 3.229 -0.109 17.902 1.00 52.56 91 ASP A O 1
ATOM 721 N N . GLY A 1 92 ? 4.028 0.257 19.994 1.00 48.12 92 GLY A N 1
ATOM 722 C CA . GLY A 1 92 ? 5.382 0.849 19.859 1.00 48.12 92 GLY A CA 1
ATOM 723 C C . GLY A 1 92 ? 5.693 1.889 18.767 1.00 48.12 92 GLY A C 1
ATOM 724 O O . GLY A 1 92 ? 6.613 2.686 18.913 1.00 48.12 92 GLY A O 1
ATOM 725 N N . SER A 1 93 ? 4.927 1.929 17.686 1.00 45.69 93 SER A N 1
ATOM 726 C CA . SER A 1 93 ? 4.958 2.935 16.622 1.00 45.69 93 SER A CA 1
ATOM 727 C C . SER A 1 93 ? 4.078 4.150 16.955 1.00 45.69 93 SER A C 1
ATOM 729 O O . SER A 1 93 ? 4.076 5.146 16.230 1.00 45.69 93 SER A O 1
ATOM 731 N N . ALA A 1 94 ? 3.402 4.105 18.109 1.00 44.53 94 ALA A N 1
ATOM 732 C CA . ALA A 1 94 ? 2.625 5.172 18.735 1.00 44.53 94 ALA A CA 1
ATOM 733 C C . ALA A 1 94 ? 3.501 6.293 19.338 1.00 44.53 94 ALA A C 1
ATOM 735 O O . ALA A 1 94 ? 3.279 6.748 20.457 1.00 44.53 94 ALA A O 1
ATOM 736 N N . GLY A 1 95 ? 4.501 6.767 18.593 1.00 39.22 95 GLY A N 1
ATOM 737 C CA . GLY A 1 95 ? 5.201 8.009 18.924 1.00 39.22 95 GLY A CA 1
ATOM 738 C C . GLY A 1 95 ? 4.434 9.259 18.489 1.00 39.22 95 GLY A C 1
ATOM 739 O O . GLY A 1 95 ? 4.648 10.337 19.035 1.00 39.22 95 GLY A O 1
ATOM 740 N N . VAL A 1 96 ? 3.524 9.151 17.516 1.00 45.97 96 VAL A N 1
ATOM 741 C CA . VAL A 1 96 ? 2.778 10.306 17.007 1.00 45.97 96 VAL A CA 1
ATOM 742 C C . VAL A 1 96 ? 1.396 9.841 16.548 1.00 45.97 96 VAL A C 1
ATOM 744 O O . VAL A 1 96 ? 1.307 9.076 15.596 1.00 45.97 96 VAL A O 1
ATOM 747 N N . SER A 1 97 ? 0.333 10.370 17.163 1.00 47.59 97 SER A N 1
ATOM 748 C CA . SER A 1 97 ? -1.050 10.423 16.626 1.00 47.59 97 SER A CA 1
ATOM 749 C C . SER A 1 97 ? -2.130 9.493 17.205 1.00 47.59 97 SER A C 1
ATOM 751 O O . SER A 1 97 ? -2.884 8.914 16.432 1.00 47.59 97 SER A O 1
ATOM 753 N N . SER A 1 98 ? -2.347 9.446 18.528 1.00 43.56 98 SER A N 1
ATOM 754 C CA . SER A 1 98 ? -3.690 9.022 19.001 1.00 43.56 98 SER A CA 1
ATOM 755 C C . SER A 1 98 ? -4.234 9.592 20.318 1.00 43.56 98 SER A C 1
ATOM 757 O O . SER A 1 98 ? -5.434 9.486 20.530 1.00 43.56 98 SER A O 1
ATOM 759 N N . SER A 1 99 ? -3.481 10.298 21.173 1.00 40.28 99 SER A N 1
ATOM 760 C CA . SER A 1 99 ? -4.032 10.704 22.491 1.00 40.28 99 SER A CA 1
ATOM 761 C C . SER A 1 99 ? -4.390 12.186 22.685 1.00 40.28 99 SER A C 1
ATOM 763 O O . SER A 1 99 ? -4.688 12.594 23.805 1.00 40.28 99 SER A O 1
ATOM 765 N N . ARG A 1 100 ? -4.394 13.042 21.646 1.00 41.88 100 ARG A N 1
ATOM 766 C CA . ARG A 1 100 ? -4.622 14.493 21.864 1.00 41.88 100 ARG A CA 1
ATOM 767 C C . ARG A 1 100 ? -5.410 15.233 20.775 1.00 41.88 100 ARG A C 1
ATOM 769 O O . ARG A 1 100 ? -5.035 16.340 20.391 1.00 41.88 100 ARG A O 1
ATOM 776 N N . ARG A 1 101 ? -6.508 14.656 20.270 1.00 43.41 101 ARG A N 1
ATOM 777 C CA . ARG A 1 101 ? -7.457 15.399 19.406 1.00 43.41 101 ARG A CA 1
ATOM 778 C C . ARG A 1 101 ? -8.946 15.138 19.633 1.00 43.41 101 ARG A C 1
ATOM 780 O O . ARG A 1 101 ? -9.762 15.596 18.841 1.00 43.41 101 ARG A O 1
ATOM 787 N N . GLN A 1 102 ? -9.322 14.523 20.751 1.00 41.84 102 GLN A N 1
ATOM 788 C CA . GLN A 1 102 ? -10.638 14.788 21.330 1.00 41.84 102 GLN A CA 1
ATOM 789 C C . GLN A 1 102 ? -10.538 16.088 22.137 1.00 41.84 102 GLN A C 1
ATOM 791 O O . GLN A 1 102 ? -9.721 16.183 23.042 1.00 41.84 102 GLN A O 1
ATOM 796 N N . GLN A 1 103 ? -11.375 17.067 21.782 1.00 41.50 103 GLN A N 1
ATOM 797 C CA . GLN A 1 103 ? -11.523 18.432 22.321 1.00 41.50 103 GLN A CA 1
ATOM 798 C C . GLN A 1 103 ? -10.820 19.542 21.519 1.00 41.50 103 GLN A C 1
ATOM 800 O O . GLN A 1 103 ? -9.715 19.968 21.841 1.00 41.50 103 GLN A O 1
ATOM 805 N N . ARG A 1 104 ? -11.538 20.133 20.551 1.00 33.59 104 ARG A N 1
ATOM 806 C CA . ARG A 1 104 ? -11.952 21.551 20.647 1.00 33.59 104 ARG A CA 1
ATOM 807 C C . ARG A 1 104 ? -12.961 21.959 19.554 1.00 33.59 104 ARG A C 1
ATOM 809 O O . ARG A 1 104 ? -12.958 21.379 18.471 1.00 33.59 104 ARG A O 1
ATOM 816 N N . PRO A 1 105 ? -13.845 22.932 19.848 1.00 42.31 105 PRO A N 1
ATOM 817 C CA . PRO A 1 105 ? -15.027 23.247 19.050 1.00 42.31 105 PRO A CA 1
ATOM 818 C C . PRO A 1 105 ? -14.731 24.152 17.842 1.00 42.31 105 PRO A C 1
ATOM 820 O O . PRO A 1 105 ? -13.778 24.929 17.831 1.00 42.31 105 PRO A O 1
ATOM 823 N N . ARG A 1 106 ? -15.600 24.059 16.826 1.00 48.38 106 ARG A N 1
ATOM 824 C CA . ARG A 1 106 ? -15.613 24.857 15.585 1.00 48.38 106 ARG A CA 1
ATOM 825 C C . ARG A 1 106 ? -15.619 26.373 15.854 1.00 48.38 106 ARG A C 1
ATOM 827 O O . ARG A 1 106 ? -16.596 26.848 16.420 1.00 48.38 106 ARG A O 1
ATOM 834 N N . ARG A 1 107 ? -14.633 27.128 15.335 1.00 33.56 107 ARG A N 1
ATOM 835 C CA . ARG A 1 107 ? -14.725 28.563 14.937 1.00 33.56 107 ARG A CA 1
ATOM 836 C C . ARG A 1 107 ? -13.609 28.967 13.934 1.00 33.56 107 ARG A C 1
ATOM 838 O O . ARG A 1 107 ? -12.654 28.207 13.786 1.00 33.56 107 ARG A O 1
ATOM 845 N N . PRO A 1 108 ? -13.760 30.080 13.172 1.00 47.88 108 PRO A N 1
ATOM 846 C CA . PRO A 1 108 ? -13.252 30.187 11.798 1.00 47.88 108 PRO A CA 1
ATOM 847 C C . PRO A 1 108 ? -11.932 30.966 11.600 1.00 47.88 108 PRO A C 1
ATOM 849 O O . PRO A 1 108 ? -11.645 31.933 12.292 1.00 47.88 108 PRO A O 1
ATOM 852 N N . ARG A 1 109 ? -11.200 30.536 10.557 1.00 50.00 109 ARG A N 1
ATOM 853 C CA . ARG A 1 109 ? -10.399 31.267 9.541 1.00 50.00 109 ARG A CA 1
ATOM 854 C C . ARG A 1 109 ? -9.736 32.612 9.930 1.00 50.00 109 ARG A C 1
ATOM 856 O O . ARG A 1 109 ? -10.412 33.633 9.932 1.00 50.00 109 ARG A O 1
ATOM 863 N N . ARG A 1 110 ? -8.392 32.641 10.001 1.00 35.00 110 ARG A N 1
ATOM 864 C CA . ARG A 1 110 ? -7.484 33.591 9.294 1.00 35.00 110 ARG A CA 1
ATOM 865 C C . ARG A 1 110 ? -5.998 33.290 9.584 1.00 35.00 110 ARG A C 1
ATOM 867 O O . ARG A 1 110 ? -5.662 32.888 10.686 1.00 35.00 110 ARG A O 1
ATOM 874 N N . LEU A 1 111 ? -5.187 33.475 8.533 1.00 44.81 111 LEU A N 1
ATOM 875 C CA . LEU A 1 111 ? -3.725 33.645 8.417 1.00 44.81 111 LE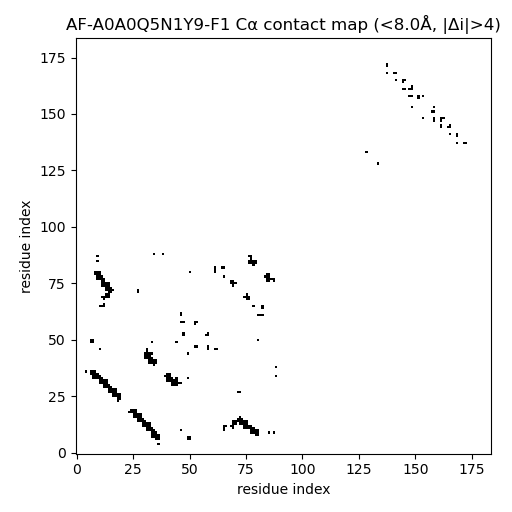U A CA 1
ATOM 876 C C . LEU A 1 111 ? -2.829 33.314 9.629 1.00 44.81 111 LEU A C 1
ATOM 878 O O . LEU A 1 111 ? -2.930 33.980 10.648 1.00 44.81 111 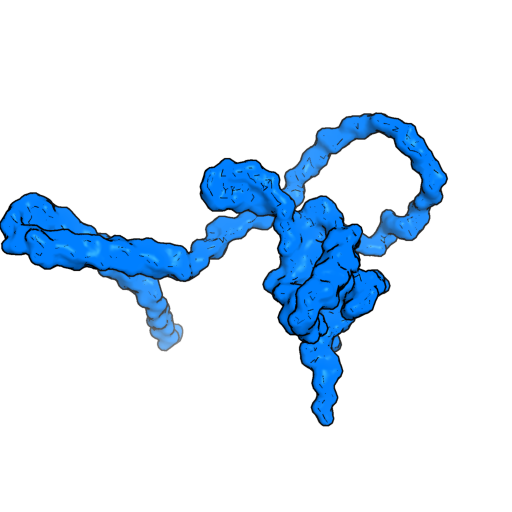LEU A O 1
ATOM 882 N N . MET A 1 112 ? -1.809 32.469 9.438 1.00 36.50 112 MET A N 1
ATOM 883 C CA . MET A 1 112 ? -0.417 32.907 9.201 1.00 36.50 112 MET A CA 1
ATOM 884 C C . MET A 1 112 ? 0.539 31.703 9.163 1.00 36.50 112 MET A C 1
ATOM 886 O O . MET A 1 112 ? 0.451 30.787 9.973 1.00 36.50 112 MET A O 1
ATOM 890 N N . SER A 1 113 ? 1.454 31.747 8.195 1.00 47.44 113 SER A N 1
ATOM 891 C CA . SER A 1 113 ? 2.826 31.223 8.222 1.00 47.44 113 SER A CA 1
ATOM 892 C C . SER A 1 113 ? 3.243 30.320 9.397 1.00 47.44 113 SER A C 1
ATOM 894 O O . SER A 1 113 ? 3.598 30.812 10.466 1.00 47.44 113 SER A O 1
ATOM 896 N N . GLN A 1 114 ? 3.424 29.027 9.130 1.00 39.25 114 GLN A N 1
ATOM 897 C CA . GLN A 1 114 ? 4.508 28.270 9.760 1.00 39.25 114 GLN A CA 1
ATOM 898 C C . GLN A 1 114 ? 5.229 27.417 8.723 1.00 39.25 114 GLN A C 1
ATOM 900 O O . GLN A 1 114 ? 4.995 26.231 8.530 1.00 39.25 114 GLN A O 1
ATOM 905 N N . ARG A 1 115 ? 6.176 28.096 8.079 1.00 40.28 115 ARG A N 1
ATOM 906 C CA . ARG A 1 115 ? 7.444 27.537 7.632 1.00 40.28 115 ARG A CA 1
ATOM 907 C C . ARG A 1 115 ? 8.158 26.974 8.870 1.00 40.28 115 ARG A C 1
ATOM 909 O O . ARG A 1 115 ? 8.932 27.682 9.502 1.00 40.28 115 ARG A O 1
ATOM 916 N N . ARG A 1 116 ? 7.830 25.743 9.261 1.00 40.44 116 ARG A N 1
ATOM 917 C CA . ARG A 1 116 ? 8.576 24.957 10.249 1.00 40.44 116 ARG A CA 1
ATOM 918 C C . ARG A 1 116 ? 8.838 23.573 9.663 1.00 40.44 116 ARG A C 1
ATOM 920 O O . ARG A 1 116 ? 7.949 22.738 9.592 1.00 40.44 116 ARG A O 1
ATOM 927 N N . GLU A 1 117 ? 10.056 23.428 9.146 1.00 42.00 117 GLU A N 1
ATOM 928 C CA . GLU A 1 117 ? 10.977 22.407 9.653 1.00 42.00 117 GLU A CA 1
ATOM 929 C C . GLU A 1 117 ? 10.409 20.979 9.671 1.00 42.00 117 GLU A C 1
ATOM 931 O O . GLU A 1 117 ? 10.055 20.430 10.708 1.00 42.00 117 GLU A O 1
ATOM 936 N N . PHE A 1 118 ? 10.315 20.375 8.484 1.00 44.94 118 PHE A N 1
ATOM 937 C CA . PHE A 1 118 ? 10.046 18.946 8.327 1.00 44.94 118 PHE A CA 1
ATOM 938 C C . PHE A 1 118 ? 11.375 18.176 8.263 1.00 44.94 118 PHE A C 1
ATOM 940 O O . PHE A 1 118 ? 11.756 17.645 7.221 1.00 44.94 118 PHE A O 1
ATOM 947 N N . ASP A 1 119 ? 12.067 18.102 9.401 1.00 44.91 119 ASP A N 1
ATOM 948 C CA . ASP A 1 119 ? 13.043 17.041 9.694 1.00 44.91 119 ASP A CA 1
ATOM 949 C C . ASP A 1 119 ? 12.288 15.792 10.178 1.00 44.91 119 ASP A C 1
ATOM 951 O O . ASP A 1 119 ? 12.460 15.286 11.285 1.00 44.91 119 ASP A O 1
ATOM 955 N N . ALA A 1 120 ? 11.377 15.299 9.338 1.00 47.50 120 ALA A N 1
ATOM 956 C CA . ALA A 1 120 ? 10.834 13.959 9.509 1.00 47.50 120 ALA A CA 1
ATOM 957 C C . ALA A 1 120 ? 11.820 12.955 8.891 1.00 47.50 120 ALA A C 1
ATOM 959 O O . ALA A 1 120 ? 12.470 13.291 7.892 1.00 47.50 120 ALA A O 1
ATOM 960 N N . PRO A 1 121 ? 11.936 11.726 9.434 1.00 44.44 121 PRO A N 1
ATOM 961 C CA . PRO A 1 121 ? 12.840 10.716 8.903 1.00 44.44 121 PRO A CA 1
ATOM 962 C C . PRO A 1 121 ? 12.592 10.563 7.404 1.00 44.44 121 PRO A C 1
ATOM 964 O O . PRO A 1 121 ? 11.503 10.167 6.983 1.00 44.44 121 PRO A O 1
ATOM 967 N N . ARG A 1 122 ? 13.593 10.909 6.585 1.00 44.53 122 ARG A N 1
ATOM 968 C CA . ARG A 1 122 ? 13.587 10.567 5.165 1.00 44.53 122 ARG A CA 1
ATOM 969 C C . ARG A 1 122 ? 13.556 9.049 5.106 1.00 44.53 122 ARG A C 1
ATOM 971 O O . ARG A 1 122 ? 14.581 8.399 5.285 1.00 44.53 122 ARG A O 1
ATOM 978 N N . TYR A 1 123 ? 12.370 8.489 4.896 1.00 47.69 123 TYR A N 1
ATOM 979 C CA . TYR A 1 123 ? 12.255 7.134 4.399 1.00 47.69 123 TYR A CA 1
ATOM 980 C C . TYR A 1 123 ? 12.950 7.141 3.040 1.00 47.69 123 TYR A C 1
ATOM 982 O O . TYR A 1 123 ? 12.440 7.704 2.073 1.00 47.69 123 TYR A O 1
ATOM 990 N N . ASP A 1 124 ? 14.184 6.649 3.032 1.00 42.19 124 ASP A N 1
ATOM 991 C CA . ASP A 1 124 ? 15.049 6.607 1.869 1.00 42.19 124 ASP A CA 1
ATOM 992 C C . ASP A 1 124 ? 14.895 5.226 1.214 1.00 42.19 124 ASP A C 1
ATOM 994 O O . ASP A 1 124 ? 15.506 4.251 1.667 1.00 42.19 124 ASP A O 1
ATOM 998 N N . PRO A 1 125 ? 14.057 5.090 0.168 1.00 48.34 125 PRO A N 1
ATOM 999 C CA . PRO A 1 125 ? 13.866 3.817 -0.517 1.00 48.34 125 PRO A CA 1
ATOM 1000 C C . PRO A 1 125 ? 15.107 3.391 -1.319 1.00 48.34 125 PRO A C 1
ATOM 1002 O O . PRO A 1 125 ? 15.107 2.312 -1.912 1.00 48.34 125 PRO A O 1
ATOM 1005 N N . THR A 1 126 ? 16.189 4.184 -1.347 1.00 44.84 126 THR A N 1
ATOM 1006 C CA . THR A 1 126 ? 17.412 3.850 -2.098 1.00 44.84 126 THR A CA 1
ATOM 1007 C C . THR A 1 126 ? 18.177 2.641 -1.542 1.00 44.84 126 THR A C 1
ATOM 1009 O O . THR A 1 126 ? 19.102 2.154 -2.192 1.00 44.84 126 THR A O 1
ATOM 1012 N N . LYS A 1 127 ? 17.760 2.068 -0.403 1.00 45.47 127 LYS A N 1
ATOM 1013 C CA . LYS A 1 127 ? 18.323 0.817 0.141 1.00 45.47 127 LYS A CA 1
ATOM 1014 C C . LYS A 1 127 ? 17.675 -0.483 -0.346 1.00 45.47 127 LYS A C 1
ATOM 1016 O O . LYS A 1 127 ? 18.066 -1.549 0.126 1.00 45.47 127 LYS A O 1
ATOM 1021 N N . GLN A 1 128 ? 16.778 -0.454 -1.329 1.00 42.94 128 GLN A N 1
ATOM 1022 C CA . GLN A 1 128 ? 16.452 -1.665 -2.090 1.00 42.94 128 GLN A CA 1
ATOM 1023 C C . GLN A 1 128 ? 16.652 -1.435 -3.588 1.00 42.94 128 GLN A C 1
ATOM 1025 O O . GLN A 1 128 ? 15.706 -1.094 -4.296 1.00 42.94 128 GLN A O 1
ATOM 1030 N N . PRO A 1 129 ? 17.868 -1.673 -4.122 1.00 41.75 129 PRO A N 1
ATOM 1031 C CA . PRO A 1 129 ? 17.980 -2.001 -5.532 1.00 41.75 129 PRO A CA 1
ATOM 1032 C C . PRO A 1 129 ? 17.146 -3.264 -5.751 1.00 41.75 129 PRO A C 1
ATOM 1034 O O . PRO A 1 129 ? 17.511 -4.346 -5.283 1.00 41.75 129 PRO A O 1
ATOM 1037 N N . SER A 1 130 ? 15.996 -3.122 -6.412 1.00 54.72 130 SER A N 1
ATOM 1038 C CA . SER A 1 130 ? 15.186 -4.269 -6.795 1.00 54.72 130 SER A CA 1
ATOM 1039 C C . SER A 1 130 ? 16.089 -5.201 -7.601 1.00 54.72 130 SER A C 1
ATOM 1041 O O . SER A 1 130 ? 16.672 -4.818 -8.620 1.00 54.72 130 SER A O 1
ATOM 1043 N N . ARG A 1 131 ? 16.282 -6.425 -7.094 1.00 56.00 131 ARG A N 1
ATOM 1044 C CA . ARG A 1 131 ? 17.147 -7.441 -7.720 1.00 56.00 131 ARG A CA 1
ATOM 1045 C C . ARG A 1 131 ? 16.799 -7.615 -9.203 1.00 56.00 131 ARG A C 1
ATOM 1047 O O . ARG A 1 131 ? 17.680 -7.818 -10.028 1.00 56.00 131 ARG A O 1
ATOM 1054 N N . THR A 1 132 ? 15.530 -7.407 -9.537 1.00 59.38 132 THR A N 1
ATOM 1055 C CA . THR A 1 132 ? 14.956 -7.431 -10.880 1.00 59.38 132 THR A CA 1
ATOM 1056 C C . THR A 1 132 ? 15.565 -6.404 -11.837 1.00 59.38 132 THR A C 1
ATOM 1058 O O . THR A 1 132 ? 15.858 -6.750 -12.975 1.00 59.38 132 THR A O 1
ATOM 1061 N N . GLY A 1 133 ? 15.823 -5.165 -11.401 1.00 58.91 133 GLY A N 1
ATOM 1062 C CA . GLY A 1 133 ? 16.379 -4.127 -12.282 1.00 58.91 133 GLY A CA 1
ATOM 1063 C C . GLY A 1 133 ? 17.809 -4.436 -12.732 1.00 58.91 133 GLY A C 1
ATOM 1064 O O . GLY A 1 133 ? 18.162 -4.231 -13.891 1.00 58.91 133 GLY A O 1
ATOM 1065 N N . ARG A 1 134 ? 18.617 -5.012 -11.832 1.00 64.25 134 ARG A N 1
ATOM 1066 C CA . ARG A 1 134 ? 19.982 -5.458 -12.155 1.00 64.25 134 ARG A CA 1
ATOM 1067 C C . ARG A 1 134 ? 19.988 -6.672 -13.086 1.00 64.25 134 ARG A C 1
ATOM 1069 O O . ARG A 1 134 ? 20.855 -6.752 -13.948 1.00 64.25 134 ARG A O 1
ATOM 1076 N N . LEU A 1 135 ? 19.009 -7.570 -12.952 1.00 69.19 135 LEU A N 1
ATOM 1077 C CA . LEU A 1 135 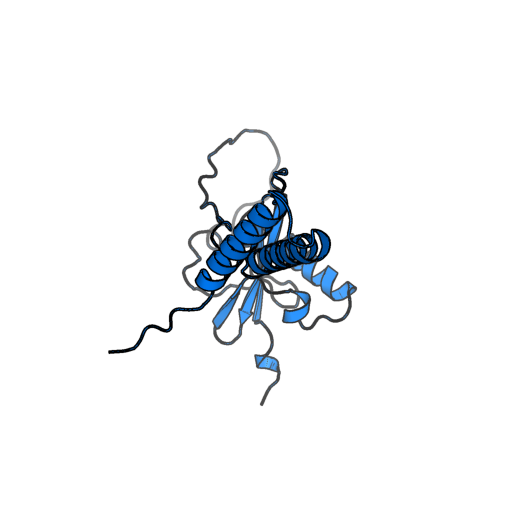? 18.853 -8.725 -13.842 1.00 69.19 135 LEU A CA 1
ATOM 1078 C C . LEU A 1 135 ? 18.477 -8.305 -15.265 1.00 69.19 135 LEU A C 1
ATOM 1080 O O . LEU A 1 135 ? 19.092 -8.780 -16.213 1.00 69.19 135 LEU A O 1
ATOM 1084 N N . VAL A 1 136 ? 17.520 -7.385 -15.419 1.00 73.38 136 VAL A N 1
ATOM 1085 C CA . VAL A 1 136 ? 17.104 -6.894 -16.743 1.00 73.38 136 VAL A CA 1
ATOM 1086 C C . VAL A 1 136 ? 18.252 -6.159 -17.433 1.00 73.38 136 VAL A C 1
ATOM 1088 O O . VAL A 1 136 ? 18.554 -6.450 -18.586 1.00 73.38 136 VAL A O 1
ATOM 1091 N N . ALA A 1 137 ? 18.943 -5.264 -16.722 1.00 73.75 137 ALA A N 1
ATOM 1092 C CA . ALA A 1 137 ? 20.089 -4.549 -17.280 1.00 73.75 137 ALA A CA 1
ATOM 1093 C C . ALA A 1 137 ? 21.233 -5.502 -17.678 1.00 73.75 137 ALA A C 1
ATOM 1095 O O . ALA A 1 137 ? 21.810 -5.349 -18.753 1.00 73.75 137 ALA A O 1
ATOM 1096 N N . GLY A 1 138 ? 21.524 -6.512 -16.849 1.00 72.69 138 GLY A N 1
ATOM 1097 C CA . GLY A 1 138 ? 22.534 -7.529 -17.148 1.00 72.69 138 GLY A CA 1
ATOM 1098 C C . GLY A 1 138 ? 22.176 -8.394 -18.359 1.00 72.69 138 GLY A C 1
ATOM 1099 O O . GLY A 1 138 ? 23.031 -8.638 -19.205 1.00 72.69 138 GLY A O 1
ATOM 1100 N N . LEU A 1 139 ? 20.911 -8.807 -18.487 1.00 76.62 139 LEU A N 1
ATOM 1101 C CA . LEU A 1 139 ? 20.440 -9.600 -19.625 1.00 76.62 139 LEU A CA 1
ATOM 1102 C C . LEU A 1 139 ? 20.536 -8.810 -20.939 1.00 76.62 139 LEU A C 1
ATOM 1104 O O . LEU A 1 139 ? 21.017 -9.340 -21.936 1.00 76.62 139 LEU A O 1
ATOM 1108 N N . VAL A 1 140 ? 20.134 -7.535 -20.932 1.00 75.44 140 VAL A N 1
ATOM 1109 C CA . VAL A 1 140 ? 20.225 -6.660 -22.113 1.00 75.44 140 VAL A CA 1
ATOM 1110 C C . VAL A 1 140 ? 21.681 -6.465 -22.537 1.00 75.44 140 VAL A C 1
ATOM 1112 O O . VAL A 1 140 ? 21.994 -6.629 -23.714 1.00 75.44 140 VAL A O 1
ATOM 1115 N N . ALA A 1 141 ? 22.583 -6.181 -21.593 1.00 72.88 141 ALA A N 1
ATOM 1116 C CA . ALA A 1 141 ? 24.008 -6.034 -21.889 1.00 72.88 141 ALA A CA 1
ATOM 1117 C C . ALA A 1 141 ? 24.617 -7.324 -22.471 1.00 72.88 141 ALA A C 1
ATOM 1119 O O . ALA A 1 141 ? 25.378 -7.263 -23.435 1.00 72.88 141 ALA A O 1
ATOM 1120 N N . LEU A 1 142 ? 24.230 -8.490 -21.942 1.00 73.94 142 LEU A N 1
ATOM 1121 C CA . LEU A 1 142 ? 24.695 -9.791 -22.422 1.00 73.94 142 LEU A CA 1
ATOM 1122 C C . LEU A 1 142 ? 24.216 -10.086 -23.849 1.00 73.94 142 LEU A C 1
ATOM 1124 O O . LEU A 1 142 ? 25.019 -10.495 -24.684 1.00 73.94 142 LEU A O 1
ATOM 1128 N N . VAL A 1 143 ? 22.937 -9.839 -24.152 1.00 74.44 143 VAL A N 1
ATOM 1129 C CA . VAL A 1 143 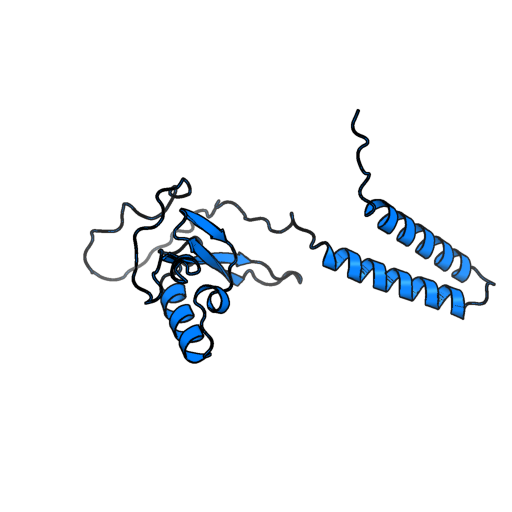? 22.385 -10.032 -25.504 1.00 74.44 143 VAL A CA 1
ATOM 1130 C C . VAL A 1 143 ? 23.089 -9.121 -26.510 1.00 74.44 143 VAL A C 1
ATOM 1132 O O . VAL A 1 143 ? 23.504 -9.591 -27.566 1.00 74.44 143 VAL A O 1
ATOM 1135 N N . VAL A 1 144 ? 23.292 -7.844 -26.170 1.00 73.75 144 VAL A N 1
ATOM 1136 C CA . VAL A 1 144 ? 24.016 -6.892 -27.030 1.00 73.75 144 VAL A CA 1
ATOM 1137 C C . VAL A 1 144 ? 25.461 -7.345 -27.263 1.00 73.75 144 VAL A C 1
ATOM 1139 O O . VAL A 1 144 ? 25.929 -7.322 -28.401 1.00 73.75 144 VAL A O 1
ATOM 1142 N N . GLY A 1 145 ? 26.150 -7.817 -26.219 1.00 67.50 145 GLY A N 1
ATOM 1143 C CA . GLY A 1 145 ? 27.508 -8.351 -26.325 1.00 67.50 145 GLY A CA 1
ATOM 1144 C C . GLY A 1 145 ? 27.605 -9.561 -27.259 1.00 67.50 145 GLY A C 1
ATOM 1145 O O . GLY A 1 145 ? 28.476 -9.591 -28.124 1.00 67.50 145 GLY A O 1
ATOM 1146 N N . VAL A 1 146 ? 26.684 -10.525 -27.142 1.00 71.25 146 VAL A N 1
ATOM 1147 C CA . VAL A 1 146 ? 26.641 -11.720 -28.008 1.00 71.25 146 VAL A CA 1
ATOM 1148 C C . VAL A 1 146 ? 26.345 -11.347 -29.461 1.00 71.25 146 VAL A C 1
ATOM 1150 O O . VAL A 1 146 ? 27.015 -11.847 -30.361 1.00 71.25 146 VAL A O 1
ATOM 1153 N N . VAL A 1 147 ? 25.395 -10.440 -29.708 1.00 70.88 147 VAL A N 1
ATOM 1154 C CA . VAL A 1 147 ? 25.071 -9.968 -31.067 1.00 70.88 147 VAL A CA 1
ATOM 1155 C C . VAL A 1 147 ? 26.282 -9.297 -31.716 1.00 70.88 147 VAL A C 1
ATOM 1157 O O . VAL A 1 147 ? 26.598 -9.597 -32.866 1.00 70.88 147 VAL A O 1
ATOM 1160 N N . LEU A 1 148 ? 27.008 -8.444 -30.988 1.00 66.81 148 LEU A N 1
ATOM 1161 C CA . LEU A 1 148 ? 28.239 -7.825 -31.492 1.00 66.81 148 LEU A CA 1
ATOM 1162 C C . LEU A 1 148 ? 29.319 -8.866 -31.818 1.00 66.81 148 LEU A C 1
ATOM 1164 O O . LEU A 1 148 ? 29.983 -8.750 -32.843 1.00 66.81 148 LEU A O 1
ATOM 1168 N N . LEU A 1 149 ? 29.462 -9.906 -30.996 1.00 65.12 149 LEU A N 1
ATOM 1169 C CA . LEU A 1 149 ? 30.451 -10.971 -31.196 1.00 65.12 149 LEU A CA 1
ATOM 1170 C C . LEU A 1 149 ? 30.136 -11.852 -32.416 1.00 65.12 149 LEU A C 1
ATOM 1172 O O . LEU A 1 149 ? 31.038 -12.199 -33.172 1.00 65.12 149 LEU A O 1
ATOM 1176 N N . VAL A 1 150 ? 28.857 -12.170 -32.638 1.00 69.94 150 VAL A N 1
ATOM 1177 C CA . VAL A 1 150 ? 28.401 -12.987 -33.778 1.00 69.94 150 VAL A CA 1
ATOM 1178 C C . VAL A 1 150 ? 28.460 -12.208 -35.094 1.00 69.94 150 VAL A C 1
ATOM 1180 O O . VAL A 1 150 ? 28.791 -12.775 -36.130 1.00 69.94 150 VAL A O 1
ATOM 1183 N N . THR A 1 151 ? 28.162 -10.907 -35.071 1.00 69.25 151 THR A N 1
ATOM 1184 C CA . THR A 1 151 ? 28.106 -10.075 -36.289 1.00 69.25 151 THR A CA 1
ATOM 1185 C C . THR A 1 151 ? 29.474 -9.611 -36.793 1.00 69.25 151 THR A C 1
ATOM 1187 O O . THR A 1 151 ? 29.613 -9.326 -37.979 1.00 69.25 151 THR A O 1
ATOM 1190 N N . THR A 1 152 ? 30.496 -9.541 -35.933 1.00 65.69 152 THR A N 1
ATOM 1191 C CA . THR A 1 152 ? 31.804 -8.952 -36.290 1.00 65.69 152 THR A CA 1
ATOM 1192 C C . THR A 1 152 ? 32.854 -9.946 -36.786 1.00 65.69 152 THR A C 1
ATOM 1194 O O . THR A 1 152 ? 33.945 -9.527 -37.152 1.00 65.69 152 THR A O 1
ATOM 1197 N N . SER A 1 153 ? 32.534 -11.240 -36.885 1.00 59.34 153 SER A N 1
ATOM 1198 C CA . SER A 1 153 ? 33.361 -12.257 -37.568 1.00 59.34 153 SER A CA 1
ATOM 1199 C C . SER A 1 153 ? 34.831 -12.367 -37.114 1.00 59.34 153 SER A C 1
ATOM 1201 O O . SER A 1 153 ? 35.638 -12.957 -37.821 1.00 59.34 153 SER A O 1
ATOM 1203 N N . GLY A 1 154 ? 35.190 -11.838 -35.940 1.00 55.53 154 GLY A N 1
ATOM 1204 C CA . GLY A 1 154 ? 36.488 -12.078 -35.304 1.00 55.53 154 GLY A CA 1
ATOM 1205 C C . GLY A 1 154 ? 37.669 -11.203 -35.737 1.00 55.53 154 GLY A C 1
ATOM 1206 O O . GLY A 1 154 ? 38.702 -11.307 -35.085 1.00 55.53 154 GLY A O 1
ATOM 1207 N N . ASP A 1 155 ? 37.537 -10.304 -36.718 1.00 61.84 155 ASP A N 1
ATOM 1208 C CA . ASP A 1 155 ? 38.657 -9.453 -37.149 1.00 61.84 155 ASP A CA 1
ATOM 1209 C C . ASP A 1 155 ? 38.392 -7.962 -36.912 1.00 61.84 155 ASP A C 1
ATOM 1211 O O . ASP A 1 155 ? 37.587 -7.312 -37.579 1.00 61.84 155 ASP A O 1
ATOM 1215 N N . GLY A 1 156 ? 39.112 -7.405 -35.933 1.00 69.19 156 GLY A N 1
ATOM 1216 C CA . GLY A 1 156 ? 39.217 -5.965 -35.712 1.00 69.19 156 GLY A CA 1
ATOM 1217 C C . GLY A 1 156 ? 39.084 -5.519 -34.250 1.00 69.19 156 GLY A C 1
ATOM 1218 O O . GLY A 1 156 ? 38.688 -6.292 -33.375 1.00 69.19 156 GLY A O 1
ATOM 1219 N N . PRO A 1 157 ? 39.371 -4.236 -33.959 1.00 62.22 157 PRO A N 1
ATOM 1220 C CA . PRO A 1 157 ? 39.315 -3.666 -32.606 1.00 62.22 157 PRO A CA 1
ATOM 1221 C C . PRO A 1 157 ? 37.927 -3.774 -31.949 1.00 62.22 157 PRO A C 1
ATOM 1223 O O . PRO A 1 157 ? 37.813 -3.736 -30.726 1.00 62.22 157 PRO A O 1
ATOM 1226 N N . LEU A 1 158 ? 36.873 -3.976 -32.745 1.00 56.56 158 LEU A N 1
ATOM 1227 C CA . LEU A 1 158 ? 35.511 -4.218 -32.269 1.00 56.56 158 LEU A CA 1
ATOM 1228 C C . LEU A 1 158 ? 35.349 -5.589 -31.586 1.00 56.56 158 LEU A C 1
ATOM 1230 O O . LEU A 1 158 ? 34.583 -5.695 -30.627 1.00 56.56 158 LEU A O 1
ATOM 1234 N N . ALA A 1 159 ? 36.118 -6.606 -31.990 1.00 59.97 159 ALA A N 1
ATOM 1235 C CA . ALA A 1 159 ? 36.121 -7.913 -31.333 1.00 59.97 159 ALA A CA 1
ATOM 1236 C C . ALA A 1 159 ? 36.704 -7.826 -29.909 1.00 59.97 159 ALA A C 1
ATOM 1238 O O . ALA A 1 159 ? 36.167 -8.422 -28.975 1.00 59.97 159 ALA A O 1
ATOM 1239 N N . LEU A 1 160 ? 37.740 -7.000 -29.710 1.00 60.00 160 LEU A N 1
ATOM 1240 C CA . LEU A 1 160 ? 38.339 -6.729 -28.396 1.00 60.00 160 LEU A CA 1
ATOM 1241 C C . LEU A 1 160 ? 37.349 -6.052 -27.434 1.00 60.00 160 LEU A C 1
ATOM 1243 O O . LEU A 1 160 ? 37.269 -6.421 -26.261 1.00 60.00 160 LEU A O 1
ATOM 1247 N N . VAL A 1 161 ? 36.548 -5.107 -27.935 1.00 65.88 161 VAL A N 1
ATOM 1248 C CA . VAL A 1 161 ? 35.482 -4.457 -27.152 1.00 65.88 161 VAL A CA 1
ATOM 1249 C C . VAL A 1 161 ? 34.375 -5.456 -26.794 1.00 65.88 161 VAL A C 1
ATOM 1251 O O . VAL A 1 161 ? 33.898 -5.455 -25.657 1.00 65.88 161 VAL A O 1
ATOM 1254 N N . GLY A 1 162 ? 34.015 -6.355 -27.717 1.00 62.53 162 GLY A N 1
ATOM 1255 C CA . GLY A 1 162 ? 33.075 -7.451 -27.459 1.00 62.53 162 GLY A CA 1
ATOM 1256 C C . GLY A 1 162 ? 33.548 -8.380 -26.337 1.00 62.53 162 GLY A C 1
ATOM 1257 O O . GLY A 1 162 ? 32.797 -8.654 -25.401 1.00 62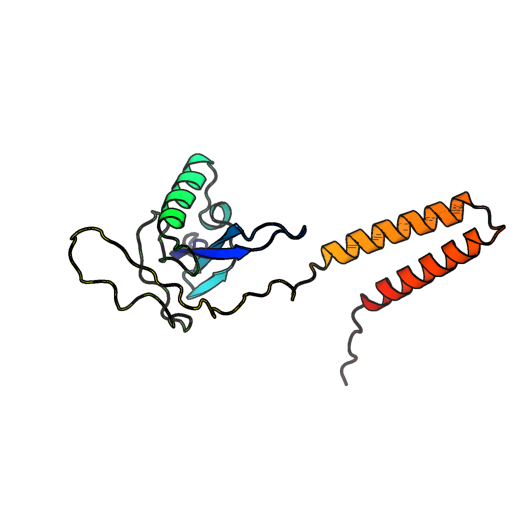.53 162 GLY A O 1
ATOM 1258 N N . VAL A 1 163 ? 34.820 -8.786 -26.364 1.00 63.31 163 VAL A N 1
ATOM 1259 C CA . VAL A 1 163 ? 35.431 -9.629 -25.323 1.00 63.31 163 VAL A CA 1
ATOM 1260 C C . VAL A 1 163 ? 35.431 -8.922 -23.962 1.00 63.31 163 VAL A C 1
ATOM 1262 O O . VAL A 1 163 ? 34.967 -9.498 -22.977 1.00 63.31 163 VAL A O 1
ATOM 1265 N N . LEU A 1 164 ? 35.862 -7.657 -23.886 1.00 65.69 164 LEU A N 1
ATOM 1266 C CA . LEU A 1 164 ? 35.865 -6.895 -22.627 1.00 65.69 164 LEU A CA 1
ATOM 1267 C C . LEU A 1 164 ? 34.452 -6.706 -22.047 1.00 65.69 164 LEU A C 1
ATOM 1269 O O . LEU A 1 164 ? 34.272 -6.763 -20.829 1.00 65.69 164 LEU A O 1
ATOM 1273 N N . SER A 1 165 ? 33.440 -6.544 -22.904 1.00 64.12 165 SER A N 1
ATOM 1274 C CA . SER A 1 165 ? 32.035 -6.451 -22.492 1.00 64.12 165 SER A CA 1
ATOM 1275 C C . SER A 1 165 ? 31.509 -7.767 -21.902 1.00 64.12 165 SER A C 1
ATOM 1277 O O . SER A 1 165 ? 30.867 -7.760 -20.845 1.00 64.12 165 SER A O 1
ATOM 1279 N N . VAL A 1 166 ? 31.841 -8.909 -22.516 1.00 63.50 166 VAL A N 1
ATOM 1280 C CA . VAL A 1 166 ? 31.479 -10.241 -22.000 1.00 63.50 166 VAL A CA 1
ATOM 1281 C C . VAL A 1 166 ? 32.165 -10.509 -20.658 1.00 63.50 166 VAL A C 1
ATOM 1283 O O . VAL A 1 166 ? 31.494 -10.916 -19.710 1.00 63.50 166 VAL A O 1
ATOM 1286 N N . PHE A 1 167 ? 33.459 -10.204 -20.519 1.00 67.31 167 PHE A N 1
ATOM 1287 C CA . PHE A 1 167 ? 34.181 -10.373 -19.249 1.00 67.31 167 PHE A CA 1
ATOM 1288 C C . PHE A 1 167 ? 33.637 -9.474 -18.131 1.00 67.31 167 PHE A C 1
ATOM 1290 O O . PHE A 1 167 ? 33.474 -9.934 -16.999 1.00 67.31 167 PHE A O 1
ATOM 1297 N N . SER A 1 168 ? 33.290 -8.220 -18.435 1.00 66.19 168 SER A N 1
ATOM 1298 C CA . SER A 1 168 ? 32.650 -7.316 -17.469 1.00 66.19 168 SER A CA 1
ATOM 1299 C C . SER A 1 168 ? 31.275 -7.838 -17.024 1.00 66.19 168 SER A C 1
ATOM 1301 O O . SER A 1 168 ? 30.966 -7.854 -15.830 1.00 66.19 168 SER A O 1
ATOM 1303 N N . SER A 1 169 ? 30.485 -8.363 -17.965 1.00 62.09 169 SER A N 1
ATOM 1304 C CA . SER A 1 169 ? 29.158 -8.9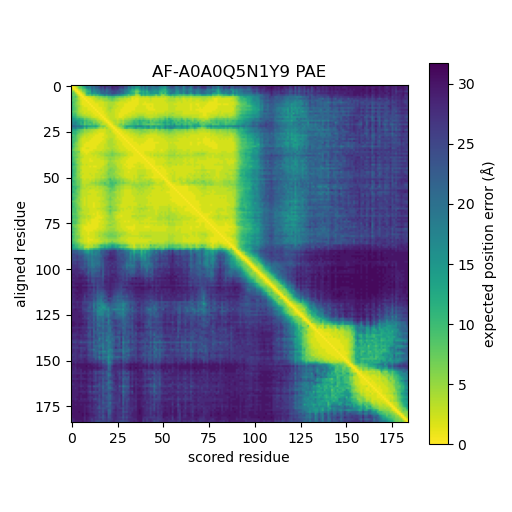35 -17.700 1.00 62.09 169 SER A CA 1
ATOM 1305 C C . SER A 1 169 ? 29.232 -10.208 -16.849 1.00 62.09 169 SER A C 1
ATOM 1307 O O . SER A 1 169 ? 28.465 -10.362 -15.898 1.00 62.09 169 SER A O 1
ATOM 1309 N N . VAL A 1 170 ? 30.197 -11.093 -17.124 1.00 65.12 170 VAL A N 1
ATOM 1310 C CA . VAL A 1 170 ? 30.455 -12.303 -16.325 1.00 65.12 170 VAL A CA 1
ATOM 1311 C C . VAL A 1 170 ? 30.940 -11.941 -14.919 1.00 65.12 170 VAL A C 1
ATOM 1313 O O . VAL A 1 170 ? 30.485 -12.547 -13.952 1.00 65.12 170 VAL A O 1
ATOM 1316 N N . GLY A 1 171 ? 31.790 -10.920 -14.770 1.00 66.50 171 GLY A N 1
ATOM 1317 C CA . GLY A 1 171 ? 32.220 -10.420 -13.460 1.00 66.50 171 GLY A CA 1
ATOM 1318 C C . GLY A 1 171 ? 31.058 -9.889 -12.610 1.00 66.50 171 GLY A C 1
ATOM 1319 O O . GLY A 1 171 ? 30.965 -10.192 -11.419 1.00 66.50 171 GLY A O 1
ATOM 1320 N N . LEU A 1 172 ? 30.124 -9.160 -13.228 1.00 62.84 172 LEU A N 1
ATOM 1321 C CA . LEU A 1 172 ? 28.915 -8.666 -12.560 1.00 62.84 172 LEU A CA 1
ATOM 1322 C C . LEU A 1 172 ? 27.943 -9.798 -12.185 1.00 62.84 172 LEU A C 1
ATOM 1324 O O . LEU A 1 172 ? 27.327 -9.745 -11.119 1.00 62.84 172 LEU A O 1
ATOM 1328 N N . LEU A 1 173 ? 27.839 -10.842 -13.013 1.00 61.66 173 LEU A N 1
ATOM 1329 C CA . LEU A 1 173 ? 27.033 -12.037 -12.733 1.00 61.66 173 LEU A CA 1
ATOM 1330 C C . LEU A 1 173 ? 27.661 -12.945 -11.665 1.00 61.66 173 LEU A C 1
ATOM 1332 O O . LEU A 1 173 ? 26.942 -13.480 -10.823 1.00 61.66 173 LEU A O 1
ATOM 1336 N N . ALA A 1 174 ? 28.987 -13.073 -11.621 1.00 62.97 174 ALA A N 1
ATOM 1337 C CA . ALA A 1 174 ? 29.689 -13.840 -10.591 1.00 62.97 174 ALA A CA 1
ATOM 1338 C C . ALA A 1 174 ? 29.496 -13.238 -9.187 1.00 62.97 174 ALA A C 1
ATOM 1340 O O . ALA A 1 174 ? 29.408 -13.971 -8.203 1.00 62.97 174 ALA A O 1
ATOM 1341 N N . GLY A 1 175 ? 29.337 -11.912 -9.089 1.00 59.00 175 GLY A N 1
ATOM 1342 C CA . GLY A 1 175 ? 28.977 -11.221 -7.846 1.00 59.00 175 GLY A CA 1
ATOM 1343 C C . GLY A 1 175 ? 27.550 -11.496 -7.345 1.00 59.00 175 GLY A C 1
ATOM 1344 O O . GLY A 1 175 ? 27.237 -11.167 -6.201 1.00 59.00 175 GLY A O 1
ATOM 1345 N N . LEU A 1 176 ? 26.686 -12.101 -8.171 1.00 58.12 176 LEU A N 1
ATOM 1346 C CA . LEU A 1 176 ? 25.327 -12.514 -7.803 1.00 58.12 176 LEU A CA 1
ATOM 1347 C C . LEU A 1 176 ? 25.250 -13.966 -7.320 1.00 58.12 176 LEU A C 1
ATOM 1349 O O . LEU A 1 176 ? 24.220 -14.352 -6.765 1.00 58.12 176 LEU A O 1
ATOM 1353 N N . VAL A 1 177 ? 26.317 -14.757 -7.479 1.00 56.59 177 VAL A N 1
ATOM 1354 C CA . VAL A 1 177 ? 26.389 -16.095 -6.888 1.00 56.59 177 VAL A CA 1
ATOM 1355 C C . VAL A 1 177 ? 26.509 -15.916 -5.372 1.00 56.59 177 VAL A C 1
ATOM 1357 O O . VAL A 1 177 ? 27.507 -15.363 -4.898 1.00 56.59 177 VAL A O 1
ATOM 1360 N N . PRO A 1 178 ? 25.514 -16.350 -4.575 1.00 48.62 178 PRO A N 1
ATOM 1361 C CA . PRO A 1 178 ? 25.637 -16.302 -3.135 1.00 48.62 178 PRO A CA 1
ATOM 1362 C C . PRO A 1 178 ? 26.803 -17.211 -2.770 1.00 48.62 178 PRO A C 1
ATOM 1364 O O . PRO A 1 178 ? 26.724 -18.428 -2.938 1.00 48.62 178 PRO A O 1
ATOM 1367 N N . ARG A 1 179 ? 27.899 -16.619 -2.284 1.00 49.66 179 ARG A N 1
ATOM 1368 C CA . ARG A 1 179 ? 28.942 -17.351 -1.565 1.00 49.66 179 ARG A CA 1
ATOM 1369 C C . ARG A 1 179 ? 28.234 -18.076 -0.424 1.00 49.66 179 ARG A C 1
ATOM 1371 O O . ARG A 1 179 ? 27.950 -17.467 0.607 1.00 49.66 179 ARG A O 1
ATOM 1378 N N . GLN A 1 180 ? 27.904 -19.351 -0.627 1.00 47.62 180 GLN A N 1
ATOM 1379 C CA . GLN A 1 180 ? 27.500 -20.228 0.456 1.00 47.62 180 GLN A CA 1
ATOM 1380 C C . GLN A 1 180 ? 28.669 -20.232 1.434 1.00 47.62 180 GLN A C 1
ATOM 1382 O O . GLN A 1 180 ? 29.741 -20.772 1.155 1.00 47.62 180 GLN A O 1
ATOM 1387 N N . ARG A 1 181 ? 28.490 -19.515 2.546 1.00 46.22 181 ARG A N 1
ATOM 1388 C CA . ARG A 1 181 ? 29.410 -19.562 3.670 1.00 46.22 181 ARG A CA 1
ATOM 1389 C C . ARG A 1 181 ? 29.442 -21.017 4.120 1.00 46.22 181 ARG A C 1
ATOM 1391 O O . ARG A 1 181 ? 28.426 -21.549 4.558 1.00 46.22 181 ARG A O 1
ATOM 1398 N N . ARG A 1 182 ? 30.599 -21.657 3.940 1.00 47.84 182 ARG A N 1
ATOM 1399 C CA . ARG A 1 182 ? 30.917 -22.925 4.590 1.00 47.84 182 ARG A CA 1
ATOM 1400 C C . ARG A 1 182 ? 30.800 -22.687 6.090 1.00 47.84 182 ARG A C 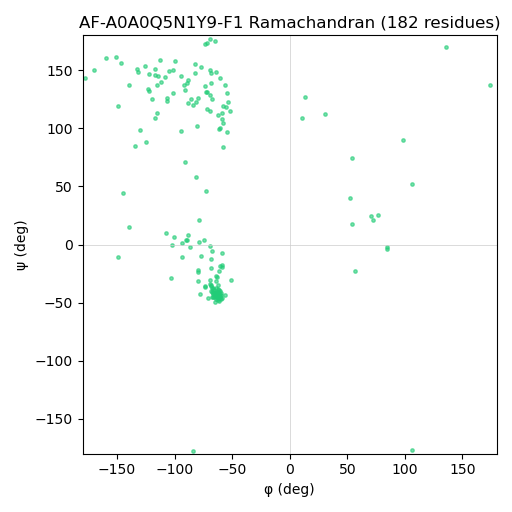1
ATOM 1402 O O . ARG A 1 182 ? 31.475 -21.808 6.618 1.00 47.84 182 ARG A O 1
ATOM 1409 N N . TRP A 1 183 ? 29.898 -23.428 6.714 1.00 47.78 183 TRP A N 1
ATOM 1410 C CA . TRP A 1 183 ? 29.810 -23.555 8.157 1.00 47.78 183 TRP A CA 1
ATOM 1411 C C . TRP A 1 183 ? 31.004 -24.403 8.604 1.00 47.78 183 TRP A C 1
ATOM 1413 O O . TRP A 1 183 ? 31.142 -25.541 8.156 1.00 47.78 183 TRP A O 1
ATOM 1423 N N . TRP A 1 184 ? 31.879 -23.801 9.402 1.00 55.97 184 TRP A N 1
ATOM 1424 C CA . TRP A 1 184 ? 32.739 -24.454 10.384 1.00 55.97 184 TRP A CA 1
ATOM 1425 C C . TRP A 1 184 ? 32.484 -23.729 11.699 1.00 55.97 184 TRP A C 1
ATOM 1427 O O . TRP A 1 184 ? 32.373 -22.479 11.639 1.00 55.97 184 TRP A O 1
#

Solvent-accessible surface area (backbone atoms only — not comparable to full-atom values): 11606 Å² total; per-residue (Å²): 137,69,78,73,76,80,39,55,60,27,36,25,24,32,21,38,79,41,64,49,93,86,73,48,74,73,40,80,43,73,41,28,34,36,33,34,81,87,70,49,76,45,74,72,50,54,66,42,71,58,68,71,47,85,50,71,65,60,36,51,51,51,48,49,47,40,50,74,52,30,46,86,66,38,74,29,61,31,19,32,96,84,50,45,80,47,88,66,81,89,70,83,72,79,83,72,90,84,91,83,77,86,84,80,83,94,80,84,89,81,88,81,90,75,95,66,85,83,86,61,85,77,81,65,72,83,83,58,78,56,69,63,61,58,49,54,55,50,51,53,52,50,54,54,29,51,51,50,50,68,73,50,76,74,73,53,77,66,44,57,53,27,50,54,47,46,53,51,51,49,55,60,52,57,71,66,55,79,79,77,75,79,86,126

Mean predicted aligned error: 18.12 Å